Protein AF-A0A7X7P6W5-F1 (afdb_monomer)

Foldseek 3Di:
DDDCPDPLNVVLLVLCCQLDVQLSVLLVLDDDQLSLLVSLLVLLLLLLVLLLVDPPDQLVLSLVLLQLSLVQLPDLDGDVVSVVVSLVSDDPVLVVDPRSSSVSNNVVVSSSVSLNVHDSQSSVLSSVLSNQLSVLSSVVSVQQNVVVVVPAAEAADPVSLLSSLCSSFLSVLVSSLSSCDVVDPQQDPVLSVQLVVQSSLLRSLLVLLVLLQCQVVCVVVRYHYQHQVLLVVLPDNGRSCLLPPPDDLVSVLSSSQVSLVSSVVSLVSLLSSLLSPALVPLSSLLSSQLSSVQSLLQSLQCPSNSVVNVDPDGRHDDPVSSVVSSVVCSVCSSPSPVSVVVSVVSPD

Radius of gyration: 20.35 Å; Cα contacts (8 Å, |Δi|>4): 452; chains: 1; bounding box: 52×44×57 Å

Nearest PDB structures (foldseek):
  3wcb-assembly1_A  TM=8.787E-01  e=5.886E-13  Trypanosoma cruzi strain CL Brener
  3wcc-assembly1_C  TM=8.846E-01  e=1.629E-12  Trypanosoma cruzi strain CL Brener
  3vjb-assembly1_A  TM=7.912E-01  e=4.513E-13  Homo sapiens
  3vjb-assembly2_E  TM=7.793E-01  e=5.886E-13  Homo sapiens
  3lee-assembly4_D  TM=8.055E-01  e=2.427E-12  Homo sapiens

pLDDT: mean 95.0, std 4.63, range [66.12, 98.62]

Mean predicted aligned error: 3.62 Å

Secondary structure (DSSP, 8-state):
---TTSHHHHHHHHHHHHH-HHHHHHHHH--HHHHHHHHHHHHHHHHHHHHHH-TTS-HHHHHHHHHHHHHTTSSSS--HHHHHHHHHTS-HHHHH---HHHHHHHTHHHHHHHHTTS-HHHHHHHHHHHHHHHHHHHHHHHHHHHHHTTT-EEE--HHHHHHHHIIIIIHHHHHHHHHHHHH-TT--HHHHHHHTTTHHHHHHHHHHHHHHHHHHHHHHTTEEEEEHHHHHHTT-SSGGGGGSTTS-HHHHHHHHHHHHHHHHHHHHHHHHHHHHS-TT-HHHHHHHHHHHHHHHHHHHHHTTSHHHHH-SSPP---HHHHHHHHHHHHHHTT-HHHHHHHHHHH--

Structure (mmCIF, N/CA/C/O backbone):
data_AF-A0A7X7P6W5-F1
#
_entry.id   AF-A0A7X7P6W5-F1
#
loop_
_atom_site.group_PDB
_atom_site.id
_atom_site.type_symbol
_atom_site.label_atom_id
_atom_site.label_alt_id
_atom_site.label_comp_id
_atom_site.label_asym_id
_atom_site.label_entity_id
_atom_site.label_seq_id
_atom_site.pdbx_PDB_ins_code
_atom_site.Cartn_x
_atom_site.Cartn_y
_atom_site.Cartn_z
_atom_site.occupancy
_atom_site.B_iso_or_equiv
_atom_site.auth_seq_id
_atom_site.auth_comp_id
_atom_site.auth_asym_id
_atom_site.auth_atom_id
_atom_site.pdbx_PDB_model_num
ATOM 1 N N . MET A 1 1 ? -11.243 4.171 23.828 1.00 66.12 1 MET A N 1
ATOM 2 C CA . MET A 1 1 ? -11.725 4.676 22.521 1.00 66.12 1 MET A CA 1
ATOM 3 C C . MET A 1 1 ? -11.358 6.137 22.426 1.00 66.12 1 MET A C 1
ATOM 5 O O . MET A 1 1 ? -11.674 6.871 23.358 1.00 66.12 1 MET A O 1
ATOM 9 N N . ILE A 1 2 ? -10.739 6.542 21.318 1.00 76.50 2 ILE A N 1
ATOM 10 C CA . ILE A 1 2 ? -10.228 7.904 21.160 1.00 76.50 2 ILE A CA 1
ATOM 11 C C . ILE A 1 2 ? -11.362 8.924 21.131 1.00 76.50 2 ILE A C 1
ATOM 13 O O . ILE A 1 2 ? -12.378 8.710 20.451 1.00 76.50 2 ILE A O 1
ATOM 17 N N . LYS A 1 3 ? -11.193 10.041 21.847 1.00 76.75 3 LYS A N 1
ATOM 18 C CA . LYS A 1 3 ? -12.158 11.151 21.834 1.00 76.75 3 LYS A CA 1
ATOM 19 C C . LYS A 1 3 ? -12.183 11.794 20.444 1.00 76.75 3 LYS A C 1
ATOM 21 O O . LYS A 1 3 ? -11.245 12.469 20.047 1.00 76.75 3 LYS A O 1
ATOM 26 N N . LYS A 1 4 ? -13.299 11.646 19.719 1.00 74.81 4 LYS A N 1
ATOM 27 C CA . LYS A 1 4 ? -13.444 12.107 18.319 1.00 74.81 4 LYS A CA 1
ATOM 28 C C . LYS A 1 4 ? -13.224 13.610 18.088 1.00 74.81 4 LYS A C 1
ATOM 30 O O . LYS A 1 4 ? -12.990 13.993 16.949 1.00 74.81 4 LYS A O 1
ATOM 35 N N . ASN A 1 5 ? -13.327 14.426 19.136 1.00 78.75 5 ASN A N 1
ATOM 36 C CA . ASN A 1 5 ? -13.164 15.879 19.070 1.00 78.75 5 ASN A CA 1
ATOM 37 C C . ASN A 1 5 ? -11.829 16.352 19.671 1.00 78.75 5 ASN A C 1
ATOM 39 O O . ASN A 1 5 ? -11.665 17.552 19.876 1.00 78.75 5 ASN A O 1
ATOM 43 N N . SER A 1 6 ? -10.897 15.446 20.005 1.00 91.06 6 SER A N 1
ATOM 44 C CA . SER A 1 6 ? -9.569 15.882 20.440 1.00 91.06 6 SER A CA 1
ATOM 45 C C . SER A 1 6 ? -8.831 16.561 19.274 1.00 91.06 6 SER A C 1
ATOM 47 O O . SER A 1 6 ? -8.981 16.126 18.125 1.00 91.06 6 SER A O 1
ATOM 49 N N . PRO A 1 7 ? -8.035 17.615 19.539 1.00 93.50 7 PRO A N 1
ATOM 50 C CA . PRO A 1 7 ? -7.219 18.262 18.511 1.00 93.50 7 PRO A CA 1
ATOM 51 C C . PRO A 1 7 ? -6.344 17.266 17.738 1.00 93.50 7 PRO A C 1
ATOM 53 O O . PRO A 1 7 ? -6.288 17.322 16.511 1.00 93.50 7 PRO A O 1
ATOM 56 N N . ASP A 1 8 ? -5.759 16.295 18.440 1.00 95.00 8 ASP A N 1
ATOM 57 C CA . ASP A 1 8 ? -4.873 15.282 17.862 1.00 95.00 8 ASP A CA 1
ATOM 58 C C . ASP A 1 8 ? -5.614 14.344 16.902 1.00 95.00 8 ASP A C 1
ATOM 60 O O . ASP A 1 8 ? -5.138 14.060 15.801 1.00 95.00 8 ASP A O 1
ATOM 64 N N . PHE A 1 9 ? -6.828 13.903 17.254 1.00 94.88 9 PHE A N 1
ATOM 65 C CA . PHE A 1 9 ? -7.623 13.058 16.360 1.00 94.88 9 PHE A CA 1
ATOM 66 C C . PHE A 1 9 ? -8.131 13.837 15.139 1.00 94.88 9 PHE A C 1
ATOM 68 O O . PHE A 1 9 ? -8.193 13.296 14.031 1.00 94.88 9 PHE A O 1
ATOM 75 N N . CYS A 1 10 ? -8.454 15.123 15.310 1.00 95.06 10 CYS A N 1
ATOM 76 C CA . CYS A 1 10 ? -8.763 16.020 14.197 1.00 95.06 10 CYS A CA 1
ATOM 77 C C . CYS A 1 10 ? -7.560 16.181 13.257 1.00 95.06 10 CYS A C 1
ATOM 79 O O . CYS A 1 10 ? -7.734 16.088 12.040 1.00 95.06 10 CYS A O 1
ATOM 81 N N . PHE A 1 11 ? -6.348 16.346 13.800 1.00 96.81 11 PHE A N 1
ATOM 82 C CA . PHE A 1 11 ? -5.115 16.345 13.013 1.00 96.81 11 PHE A CA 1
ATOM 83 C C . PHE A 1 11 ? -4.968 15.039 12.224 1.00 96.81 11 PHE A C 1
ATOM 85 O O . PHE A 1 11 ? -4.858 15.096 11.002 1.00 96.81 11 PHE A O 1
ATOM 92 N N . ALA A 1 12 ? -5.073 13.878 12.882 1.00 96.94 12 ALA A N 1
ATOM 93 C CA . ALA A 1 12 ? -4.951 12.562 12.244 1.00 96.94 12 ALA A CA 1
ATOM 94 C C . ALA A 1 12 ? -5.937 12.370 11.072 1.00 96.94 12 ALA A C 1
ATOM 96 O O . ALA A 1 12 ? -5.573 11.879 10.003 1.00 96.94 12 ALA A O 1
ATOM 97 N N . LYS A 1 13 ? -7.191 12.810 11.227 1.00 95.50 13 LYS A N 1
ATOM 98 C CA . LYS A 1 13 ? -8.186 12.754 10.145 1.00 95.50 13 LYS A CA 1
ATOM 99 C C . LYS A 1 13 ? -7.872 13.701 8.988 1.00 95.50 13 LYS A C 1
ATOM 101 O O . LYS A 1 13 ? -8.070 13.334 7.831 1.00 95.50 13 LYS A O 1
ATOM 106 N N . ASN A 1 14 ? -7.427 14.916 9.292 1.00 96.06 14 ASN A N 1
ATOM 107 C CA . ASN A 1 14 ? -7.147 15.929 8.278 1.00 96.06 14 ASN A CA 1
ATOM 108 C C . ASN A 1 14 ? -5.874 15.606 7.495 1.00 96.06 14 ASN A C 1
ATOM 110 O O . ASN A 1 14 ? -5.850 15.787 6.279 1.00 96.06 14 ASN A O 1
ATOM 114 N N . ILE A 1 15 ? -4.833 15.113 8.170 1.00 97.44 15 ILE A N 1
ATOM 115 C CA . ILE A 1 15 ? -3.579 14.742 7.517 1.00 97.44 15 ILE A CA 1
ATOM 116 C C . ILE A 1 15 ? -3.772 13.517 6.620 1.00 97.44 15 ILE A C 1
ATOM 118 O O . ILE A 1 15 ? -3.266 13.525 5.504 1.00 97.44 15 ILE A O 1
ATOM 122 N N . LEU A 1 16 ? -4.610 12.541 7.012 1.00 97.56 16 LEU A N 1
ATOM 123 C CA . LEU A 1 16 ? -4.967 11.389 6.171 1.00 97.56 16 LEU A CA 1
ATOM 124 C C . LEU A 1 16 ? -5.472 11.813 4.777 1.00 97.56 16 LEU A C 1
ATOM 126 O O . LEU A 1 16 ? -5.066 11.240 3.768 1.00 97.56 16 LEU A O 1
ATOM 130 N N . LEU A 1 17 ? -6.344 12.826 4.706 1.00 95.88 17 LEU A N 1
ATOM 131 C CA . LEU A 1 17 ? -6.883 13.326 3.433 1.00 95.88 17 LEU A CA 1
ATOM 132 C C . LEU A 1 17 ? -5.804 13.942 2.530 1.00 95.88 17 LEU A C 1
ATOM 134 O O . LEU A 1 17 ? -5.960 13.936 1.307 1.00 95.88 17 LEU A O 1
ATOM 138 N N . GLN A 1 18 ? -4.736 14.473 3.128 1.00 96.00 18 GLN A N 1
ATOM 139 C CA . GLN A 1 18 ? -3.635 15.122 2.420 1.00 96.00 18 GLN A CA 1
ATOM 140 C C . GLN A 1 18 ? -2.602 14.103 1.935 1.00 96.00 18 GLN A C 1
ATOM 142 O O . GLN A 1 18 ? -2.208 14.162 0.774 1.00 96.00 18 GLN A O 1
ATOM 147 N N . VAL A 1 19 ? -2.230 13.136 2.780 1.00 95.12 19 VAL A N 1
ATOM 148 C CA . VAL A 1 19 ? -1.234 12.108 2.430 1.00 95.12 19 VAL A CA 1
ATOM 149 C C . VAL A 1 19 ? -1.815 10.987 1.566 1.00 95.12 19 VAL A C 1
ATOM 151 O O . VAL A 1 19 ? -1.069 10.265 0.916 1.00 95.12 19 VAL A O 1
ATOM 154 N N . SER A 1 20 ? -3.145 10.801 1.532 1.00 91.12 20 SER A N 1
ATOM 155 C CA . SER A 1 20 ? -3.752 9.764 0.689 1.00 91.12 20 SER A CA 1
ATOM 156 C C . SER A 1 20 ? -5.236 9.938 0.405 1.00 91.12 20 SER A C 1
ATOM 158 O O . SER A 1 20 ? -6.109 9.411 1.094 1.00 91.12 20 SER A O 1
ATOM 160 N N . ARG A 1 21 ? -5.548 10.616 -0.700 1.00 84.50 21 ARG A N 1
ATOM 161 C CA . ARG A 1 21 ? -6.937 10.899 -1.097 1.00 84.50 21 ARG A CA 1
ATOM 162 C C . ARG A 1 21 ? -7.784 9.639 -1.307 1.00 84.50 21 ARG A C 1
ATOM 164 O O . ARG A 1 21 ? -8.924 9.600 -0.857 1.00 84.50 21 ARG A O 1
ATOM 171 N N . THR A 1 22 ? -7.251 8.622 -1.988 1.00 84.19 22 THR A N 1
ATOM 172 C CA . THR A 1 22 ? -8.017 7.406 -2.316 1.00 84.19 22 THR A CA 1
ATOM 173 C C . THR A 1 22 ? -8.173 6.495 -1.101 1.00 84.19 22 THR A C 1
ATOM 175 O O . THR A 1 22 ? -9.295 6.103 -0.788 1.00 84.19 22 THR A O 1
ATOM 178 N N . PHE A 1 23 ? -7.093 6.203 -0.363 1.00 88.44 23 PHE A N 1
ATOM 179 C CA . PHE A 1 23 ? -7.210 5.372 0.841 1.00 88.44 23 PHE A CA 1
ATOM 180 C C . PHE A 1 23 ? -8.004 6.063 1.947 1.00 88.44 23 PHE A C 1
ATOM 182 O O . PHE A 1 23 ? -8.686 5.376 2.705 1.00 88.44 23 PHE A O 1
ATOM 189 N N . ALA A 1 24 ? -8.012 7.399 2.010 1.00 93.00 24 ALA A N 1
ATOM 190 C CA . ALA A 1 24 ? -8.861 8.113 2.954 1.00 93.00 24 ALA A CA 1
ATOM 191 C C . ALA A 1 24 ? -10.351 7.808 2.759 1.00 93.00 24 ALA A C 1
ATOM 193 O O . ALA A 1 24 ? -11.076 7.705 3.747 1.00 93.00 24 ALA A O 1
ATOM 194 N N . LEU A 1 25 ? -10.819 7.632 1.516 1.00 91.69 25 LEU A N 1
ATOM 195 C CA . LEU A 1 25 ? -12.200 7.213 1.254 1.00 91.69 25 LEU A CA 1
ATOM 196 C C . LEU A 1 25 ? -12.463 5.843 1.881 1.00 91.69 25 LEU A C 1
ATOM 198 O O . LEU A 1 25 ? -13.413 5.698 2.648 1.00 91.69 25 LEU A O 1
ATOM 202 N N . ASN A 1 26 ? -11.577 4.880 1.615 1.00 93.94 26 ASN A N 1
ATOM 203 C CA . ASN A 1 26 ? -11.682 3.514 2.123 1.00 93.94 26 ASN A CA 1
ATOM 204 C C . ASN A 1 26 ? -11.708 3.511 3.653 1.00 93.94 26 ASN A C 1
ATOM 206 O O . ASN A 1 26 ? -12.655 3.019 4.250 1.00 93.94 26 ASN A O 1
ATOM 210 N N . ILE A 1 27 ? -10.722 4.133 4.303 1.00 96.94 27 ILE A N 1
ATOM 211 C CA . ILE A 1 27 ? -10.609 4.155 5.766 1.00 96.94 27 ILE A CA 1
ATOM 212 C C . ILE A 1 27 ? -11.840 4.813 6.402 1.00 96.94 27 ILE A C 1
ATOM 214 O O . ILE A 1 27 ? -12.382 4.289 7.373 1.00 96.94 27 ILE A O 1
ATOM 218 N N . ASN A 1 28 ? -12.341 5.914 5.837 1.00 96.12 28 ASN A N 1
ATOM 219 C CA . ASN A 1 28 ? -13.477 6.646 6.404 1.00 96.12 28 ASN A CA 1
ATOM 220 C C . ASN A 1 28 ? -14.835 5.931 6.271 1.00 96.12 28 ASN A C 1
ATOM 222 O O . ASN A 1 28 ? -15.801 6.376 6.892 1.00 96.12 28 ASN A O 1
ATOM 226 N N . VAL A 1 29 ? -14.939 4.827 5.517 1.00 97.12 29 VAL A N 1
ATOM 227 C CA . VAL A 1 29 ? -16.162 4.002 5.513 1.00 97.12 29 VAL A CA 1
ATOM 228 C C . VAL A 1 29 ? -16.320 3.203 6.815 1.00 97.12 29 VAL A C 1
ATOM 230 O O . VAL A 1 29 ? -17.444 2.903 7.239 1.00 97.12 29 VAL A O 1
ATOM 233 N N . LEU A 1 30 ? -15.200 2.886 7.476 1.00 97.75 30 LEU A N 1
ATOM 234 C CA . LEU A 1 30 ? -15.156 2.175 8.752 1.00 97.75 30 LEU A CA 1
ATOM 235 C C . LEU A 1 30 ? -15.738 3.038 9.887 1.00 97.75 30 LEU A C 1
ATOM 237 O O . LEU A 1 30 ? -16.040 4.220 9.732 1.00 97.75 30 LEU A O 1
ATOM 241 N N . SER A 1 31 ? -15.952 2.448 11.062 1.00 95.19 31 SER A N 1
ATOM 242 C CA . SER A 1 31 ? -16.376 3.194 12.261 1.00 95.19 31 SER A CA 1
ATOM 243 C C . SER A 1 31 ? -15.795 2.632 13.540 1.00 95.19 31 SER A C 1
ATOM 245 O O . SER A 1 31 ? -15.322 1.502 13.577 1.00 95.19 31 SER A O 1
ATOM 247 N N . GLY A 1 32 ? -15.935 3.418 14.609 1.00 94.69 32 GLY A N 1
ATOM 248 C CA . GLY A 1 32 ? -15.647 2.973 15.963 1.00 94.69 32 GLY A CA 1
ATOM 249 C C . GLY A 1 32 ? -14.165 2.687 16.133 1.00 94.69 32 GLY A C 1
ATOM 250 O O . GLY A 1 32 ? -13.327 3.406 15.589 1.00 94.69 32 GLY A O 1
ATOM 251 N N . LEU A 1 33 ? -13.865 1.639 16.889 1.00 96.31 33 LEU A N 1
ATOM 252 C CA . LEU A 1 33 ? -12.498 1.235 17.172 1.00 96.31 33 LEU A CA 1
ATOM 253 C C . LEU A 1 33 ? -11.746 0.774 15.915 1.00 96.31 33 LEU A C 1
ATOM 255 O O . LEU A 1 33 ? -10.591 1.152 15.739 1.00 96.31 33 LEU A O 1
ATOM 259 N N . LEU A 1 34 ? -12.410 0.055 15.007 1.00 97.81 34 LEU A N 1
ATOM 260 C CA . LEU A 1 34 ? -11.777 -0.417 13.776 1.00 97.81 34 LEU A CA 1
ATOM 261 C C . LEU A 1 34 ? -11.305 0.746 12.893 1.00 97.81 34 LEU A C 1
ATOM 263 O O . LEU A 1 34 ? -10.190 0.727 12.381 1.00 97.81 34 LEU A O 1
ATOM 267 N N . HIS A 1 35 ? -12.117 1.804 12.767 1.00 97.62 35 HIS A N 1
ATOM 268 C CA . HIS A 1 35 ? -11.703 3.028 12.065 1.00 97.62 35 HIS A CA 1
ATOM 269 C C . HIS A 1 35 ? -10.474 3.667 12.707 1.00 97.62 35 HIS A C 1
ATOM 271 O O . HIS A 1 35 ? -9.545 4.025 11.995 1.00 97.62 35 HIS A O 1
ATOM 277 N N . GLN A 1 36 ? -10.464 3.786 14.036 1.00 97.19 36 GLN A N 1
ATOM 278 C CA . GLN A 1 36 ? -9.348 4.374 14.780 1.00 97.19 36 GLN A CA 1
ATOM 279 C C . GLN A 1 36 ? -8.061 3.561 14.597 1.00 97.19 36 GLN A C 1
ATOM 281 O O . GLN A 1 36 ? -7.019 4.131 14.286 1.00 97.19 36 GLN A O 1
ATOM 286 N N . SER A 1 37 ? -8.154 2.236 14.719 1.00 97.81 37 SER A N 1
ATOM 287 C CA . SER A 1 37 ? -7.032 1.310 14.552 1.00 97.81 37 SER A CA 1
ATOM 288 C C . SER A 1 37 ? -6.447 1.383 13.143 1.00 97.81 37 SER A C 1
ATOM 290 O O . SER A 1 37 ? -5.246 1.573 12.989 1.00 97.81 37 SER A O 1
ATOM 292 N N . VAL A 1 38 ? -7.293 1.297 12.109 1.00 98.31 38 VAL A N 1
ATOM 293 C CA . VAL A 1 38 ? -6.845 1.326 10.708 1.00 98.31 38 VAL A CA 1
ATOM 294 C C . VAL A 1 38 ? -6.325 2.710 10.307 1.00 98.31 38 VAL A C 1
ATOM 296 O O . VAL A 1 38 ? -5.333 2.791 9.590 1.00 98.31 38 VAL A O 1
ATOM 299 N N . LEU A 1 39 ? -6.943 3.797 10.787 1.00 98.00 39 LEU A N 1
ATOM 300 C CA . LEU A 1 39 ? -6.453 5.163 10.573 1.00 98.00 39 LEU A CA 1
ATOM 301 C C . LEU A 1 39 ? -5.038 5.334 11.130 1.00 98.00 39 LEU A C 1
ATOM 303 O O . LEU A 1 39 ? -4.156 5.783 10.406 1.00 98.00 39 LEU A O 1
ATOM 307 N N . LEU A 1 40 ? -4.822 4.988 12.402 1.00 97.75 40 LEU A N 1
ATOM 308 C CA . LEU A 1 40 ? -3.515 5.163 13.034 1.00 97.75 40 LEU A CA 1
ATOM 309 C C . LEU A 1 40 ? -2.472 4.231 12.423 1.00 97.75 40 LEU A C 1
ATOM 311 O O . LEU A 1 40 ? -1.380 4.692 12.109 1.00 97.75 40 LEU A O 1
ATOM 315 N N . ALA A 1 41 ? -2.828 2.967 12.170 1.00 98.00 41 ALA A N 1
ATOM 316 C CA . ALA A 1 41 ? -1.956 2.045 11.452 1.00 98.00 41 ALA A CA 1
ATOM 317 C C . ALA A 1 41 ? -1.522 2.641 10.108 1.00 98.00 41 ALA A C 1
ATOM 319 O O . ALA A 1 41 ? -0.331 2.739 9.850 1.00 98.00 41 ALA A O 1
ATOM 320 N N . TYR A 1 42 ? -2.462 3.135 9.297 1.00 98.31 42 TYR A N 1
ATOM 321 C CA . TYR A 1 42 ? -2.139 3.764 8.018 1.00 98.31 42 TYR A CA 1
ATOM 322 C C . TYR A 1 42 ? -1.156 4.933 8.163 1.00 98.31 42 TYR A C 1
ATOM 324 O O . TYR A 1 42 ? -0.213 5.032 7.386 1.00 98.31 42 TYR A O 1
ATOM 332 N N . LEU A 1 43 ? -1.360 5.818 9.145 1.00 98.50 43 LEU A N 1
ATOM 333 C CA . LEU A 1 43 ? -0.470 6.960 9.362 1.00 98.50 43 LEU A CA 1
ATOM 334 C C . LEU A 1 43 ? 0.943 6.521 9.768 1.00 98.50 43 LEU A C 1
ATOM 336 O O . LEU A 1 43 ? 1.904 7.086 9.261 1.00 98.50 43 LEU A O 1
ATOM 340 N N . PHE A 1 44 ? 1.085 5.504 10.622 1.00 98.31 44 PHE A N 1
ATOM 341 C CA . PHE A 1 44 ? 2.405 4.983 10.989 1.00 98.31 44 PHE A CA 1
ATOM 342 C C . PHE A 1 44 ? 3.115 4.301 9.819 1.00 98.31 44 PHE A C 1
ATOM 344 O O . PHE A 1 44 ? 4.301 4.540 9.614 1.00 98.31 44 PHE A O 1
ATOM 351 N N . LEU A 1 45 ? 2.396 3.509 9.020 1.00 98.12 45 LEU A N 1
ATOM 352 C CA . LEU A 1 45 ? 2.972 2.896 7.820 1.00 98.12 45 LEU A CA 1
ATOM 353 C C . LEU A 1 45 ? 3.348 3.972 6.784 1.00 98.12 45 LEU A C 1
ATOM 355 O O . LEU A 1 45 ? 4.412 3.896 6.190 1.00 98.12 45 LEU A O 1
ATOM 359 N N . ARG A 1 46 ? 2.557 5.047 6.652 1.00 98.06 46 ARG A N 1
ATOM 360 C CA . ARG A 1 46 ? 2.891 6.196 5.789 1.00 98.06 46 ARG A CA 1
ATOM 361 C C . ARG A 1 46 ? 4.142 6.949 6.254 1.00 98.06 46 ARG A C 1
ATOM 363 O O . ARG A 1 46 ? 4.865 7.472 5.412 1.00 98.06 46 ARG A O 1
ATOM 370 N N . ILE A 1 47 ? 4.404 7.022 7.561 1.00 98.38 47 ILE A N 1
ATOM 371 C CA . ILE A 1 47 ? 5.658 7.588 8.089 1.00 98.38 47 ILE A CA 1
ATOM 372 C C . ILE A 1 47 ? 6.849 6.724 7.657 1.00 98.38 47 ILE A C 1
ATOM 374 O O . ILE A 1 47 ? 7.849 7.272 7.201 1.00 98.38 47 ILE A O 1
ATOM 378 N N . ALA A 1 48 ? 6.730 5.395 7.752 1.00 98.06 48 ALA A N 1
ATOM 379 C CA . ALA A 1 48 ? 7.763 4.476 7.273 1.00 98.06 48 ALA A CA 1
ATOM 380 C C . ALA A 1 48 ? 7.992 4.608 5.754 1.00 98.06 48 ALA A C 1
ATOM 382 O O . ALA A 1 48 ? 9.136 4.807 5.353 1.00 98.06 48 ALA A O 1
ATOM 383 N N . ASP A 1 49 ? 6.921 4.618 4.945 1.00 96.62 49 ASP A N 1
ATOM 384 C CA . ASP A 1 49 ? 6.987 4.870 3.492 1.00 96.62 49 ASP A CA 1
ATOM 385 C C . ASP A 1 49 ? 7.730 6.183 3.195 1.00 96.62 49 ASP A C 1
ATOM 387 O O . ASP A 1 49 ? 8.628 6.217 2.370 1.00 96.62 49 ASP A O 1
ATOM 391 N N . THR A 1 50 ? 7.411 7.270 3.912 1.00 97.25 50 THR A N 1
ATOM 392 C CA . THR A 1 50 ? 8.040 8.589 3.686 1.00 97.25 50 THR A CA 1
ATOM 393 C C . THR A 1 50 ? 9.559 8.541 3.870 1.00 97.25 50 THR A C 1
ATOM 395 O O . THR A 1 50 ? 10.285 9.219 3.154 1.00 97.25 50 THR A O 1
ATOM 398 N N . ILE A 1 51 ? 10.048 7.749 4.828 1.00 97.44 51 ILE A N 1
ATOM 399 C CA . ILE A 1 51 ? 11.488 7.568 5.060 1.00 97.44 51 ILE A CA 1
ATOM 400 C C . ILE A 1 51 ? 12.112 6.714 3.950 1.00 97.44 51 ILE A C 1
ATOM 402 O O . ILE A 1 51 ? 13.223 7.000 3.508 1.00 97.44 51 ILE A O 1
ATOM 406 N N . GLU A 1 52 ? 11.434 5.648 3.524 1.00 94.94 52 GLU A N 1
ATOM 407 C CA . GLU A 1 52 ? 11.952 4.729 2.507 1.00 94.94 52 GLU A CA 1
ATOM 408 C C . GLU A 1 52 ? 11.980 5.357 1.105 1.00 94.94 52 GLU A C 1
ATOM 410 O O . GLU A 1 52 ? 12.980 5.211 0.394 1.00 94.94 52 GLU A O 1
ATOM 415 N N . ASP A 1 53 ? 10.952 6.129 0.754 1.00 92.00 53 ASP A N 1
ATOM 416 C CA . ASP A 1 53 ? 10.778 6.749 -0.562 1.00 92.00 53 ASP A CA 1
ATOM 417 C C . ASP A 1 53 ? 11.596 8.037 -0.765 1.00 92.00 53 ASP A C 1
ATOM 419 O O . ASP A 1 53 ? 11.769 8.462 -1.911 1.00 92.00 53 ASP A O 1
ATOM 423 N N . ASP A 1 54 ? 12.114 8.667 0.299 1.00 92.50 54 ASP A N 1
ATOM 424 C CA . ASP A 1 54 ? 12.849 9.935 0.180 1.00 92.50 54 ASP A CA 1
ATOM 425 C C . ASP A 1 54 ? 14.117 9.749 -0.689 1.00 92.50 54 ASP A C 1
ATOM 427 O O . ASP A 1 54 ? 14.974 8.918 -0.365 1.00 92.50 54 ASP A O 1
ATOM 431 N N . PRO A 1 55 ? 14.254 10.467 -1.819 1.00 88.19 55 PRO A N 1
ATOM 432 C CA . PRO A 1 55 ? 15.372 10.286 -2.743 1.00 88.19 55 PRO A CA 1
ATOM 433 C C . PRO A 1 55 ? 16.682 10.919 -2.255 1.00 88.19 55 PRO A C 1
ATOM 435 O O . PRO A 1 55 ? 17.742 10.561 -2.767 1.00 88.19 55 PRO A O 1
ATOM 438 N N . ASP A 1 56 ? 16.618 11.838 -1.291 1.00 90.50 56 ASP A N 1
ATOM 439 C CA . ASP A 1 56 ? 17.757 12.598 -0.778 1.00 90.50 56 ASP A CA 1
ATOM 440 C C . ASP A 1 56 ? 18.424 11.904 0.425 1.00 90.50 56 ASP A C 1
ATOM 442 O O . ASP A 1 56 ? 19.537 12.268 0.809 1.00 90.50 56 ASP A O 1
ATOM 446 N N . LEU A 1 57 ? 17.774 10.895 1.017 1.00 93.19 57 LEU A N 1
ATOM 447 C CA . LEU A 1 57 ? 18.339 10.070 2.088 1.00 93.19 57 LEU A CA 1
ATOM 448 C C . LEU A 1 57 ? 19.212 8.930 1.544 1.00 93.19 57 LEU A C 1
ATOM 450 O O . LEU A 1 57 ? 18.757 8.106 0.745 1.00 93.19 57 LEU A O 1
ATOM 454 N N . ALA A 1 58 ? 20.434 8.792 2.067 1.00 93.81 58 ALA A N 1
ATOM 455 C CA . ALA A 1 58 ? 21.259 7.614 1.799 1.00 93.81 58 ALA A CA 1
ATOM 456 C C . ALA A 1 58 ? 20.644 6.361 2.449 1.00 93.81 58 ALA A C 1
ATOM 458 O O . ALA A 1 58 ? 20.007 6.438 3.504 1.00 93.81 58 ALA A O 1
ATOM 459 N N . ALA A 1 59 ? 20.868 5.167 1.896 1.00 94.06 59 ALA A N 1
ATOM 460 C CA . ALA A 1 59 ? 20.226 3.958 2.421 1.00 94.06 59 ALA A CA 1
ATOM 461 C C . ALA A 1 59 ? 20.651 3.624 3.856 1.00 94.06 59 ALA A C 1
ATOM 463 O O . ALA A 1 59 ? 19.845 3.111 4.632 1.00 94.06 59 ALA A O 1
ATOM 464 N N . THR A 1 60 ? 21.881 3.963 4.249 1.00 94.69 60 THR A N 1
ATOM 465 C CA . THR A 1 60 ? 22.321 3.817 5.649 1.00 94.69 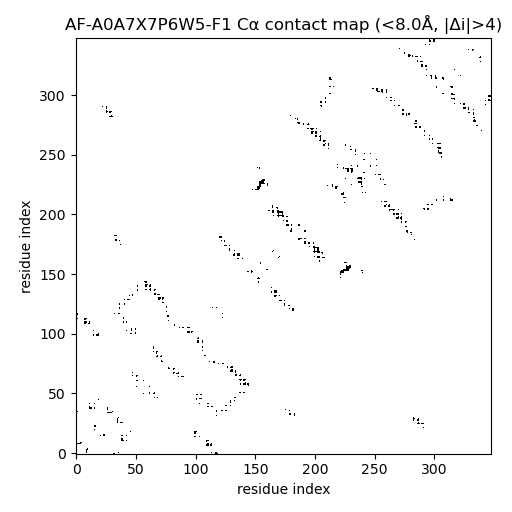60 THR A CA 1
ATOM 466 C C . THR A 1 60 ? 21.592 4.767 6.606 1.00 94.69 60 THR A C 1
ATOM 468 O O . THR A 1 60 ? 21.408 4.439 7.779 1.00 94.69 60 THR A O 1
ATOM 471 N N . GLU A 1 61 ? 21.142 5.930 6.131 1.00 95.88 61 GLU A N 1
ATOM 472 C CA . GLU A 1 61 ? 20.318 6.865 6.903 1.00 95.88 61 GLU A CA 1
ATOM 473 C C . GLU A 1 61 ? 18.873 6.376 6.977 1.00 95.88 61 GLU A C 1
ATOM 475 O O . GLU A 1 61 ? 18.312 6.330 8.074 1.00 95.88 61 GLU A O 1
ATOM 480 N N . LYS A 1 62 ? 18.312 5.902 5.852 1.00 97.19 62 LYS A N 1
ATOM 481 C CA . LYS A 1 62 ? 16.997 5.240 5.806 1.00 97.19 62 LYS A CA 1
ATOM 482 C C . LYS A 1 62 ? 16.933 4.070 6.780 1.00 97.19 62 LYS A C 1
ATOM 484 O O . LYS A 1 62 ? 16.023 3.997 7.600 1.00 97.19 62 LYS A O 1
ATOM 489 N N . GLU A 1 63 ? 17.932 3.187 6.752 1.00 97.06 63 GLU A N 1
ATOM 490 C CA . GLU A 1 63 ? 18.031 2.052 7.671 1.00 97.06 63 GLU A CA 1
ATOM 491 C C . GLU A 1 63 ? 18.007 2.515 9.135 1.00 97.06 63 GLU A C 1
ATOM 493 O O . GLU A 1 63 ? 17.253 1.968 9.943 1.00 97.06 63 GLU A O 1
ATOM 498 N N . LYS A 1 64 ? 18.820 3.518 9.492 1.00 96.88 64 LYS A N 1
ATOM 499 C CA . LYS A 1 64 ? 18.861 4.056 10.859 1.00 96.88 64 LYS A CA 1
ATOM 500 C C . LYS A 1 64 ? 17.507 4.632 11.265 1.00 96.88 64 LYS A C 1
ATOM 502 O O . LYS A 1 64 ? 16.999 4.269 12.323 1.00 96.88 64 LYS A O 1
ATOM 507 N N . LEU A 1 65 ? 16.916 5.493 10.439 1.00 98.12 65 LEU A N 1
ATOM 508 C CA . LEU A 1 65 ? 15.629 6.134 10.714 1.00 98.12 65 LEU A CA 1
ATOM 509 C C . LEU A 1 65 ? 14.500 5.113 10.874 1.00 98.12 65 LEU A C 1
ATOM 511 O O . LEU A 1 65 ? 13.762 5.182 11.856 1.00 98.12 65 LEU A O 1
ATOM 515 N N . LEU A 1 66 ? 14.411 4.123 9.982 1.00 98.12 66 LEU A N 1
ATOM 516 C CA . LEU A 1 66 ? 13.421 3.045 10.065 1.00 98.12 66 LEU A CA 1
ATOM 517 C C . LEU A 1 66 ? 13.600 2.200 11.333 1.00 98.12 66 LEU A C 1
ATOM 519 O O . LEU A 1 66 ? 12.613 1.864 11.988 1.00 98.12 66 LEU A O 1
ATOM 523 N N . LYS A 1 67 ? 14.846 1.896 11.727 1.00 97.25 67 LYS A N 1
ATOM 524 C CA . LYS A 1 67 ? 15.140 1.192 12.988 1.00 97.25 67 LYS A CA 1
ATOM 525 C C . LYS A 1 67 ? 14.712 2.008 14.208 1.00 97.25 67 LYS A C 1
ATOM 527 O O . LYS A 1 67 ? 14.047 1.468 15.090 1.00 97.25 67 LYS A O 1
ATOM 532 N N . TYR A 1 68 ? 15.044 3.299 14.261 1.00 96.88 68 TYR A N 1
ATOM 533 C CA . TYR A 1 68 ? 14.632 4.162 15.373 1.00 96.88 68 TYR A CA 1
ATOM 534 C C . TYR A 1 68 ? 13.116 4.338 15.431 1.00 96.88 68 TYR A C 1
ATOM 536 O O . TYR A 1 68 ? 12.547 4.235 16.517 1.00 96.88 68 TYR A O 1
ATOM 544 N N . PHE A 1 69 ? 12.455 4.516 14.287 1.00 98.06 69 PHE A N 1
ATOM 545 C CA . PHE A 1 69 ? 11.000 4.586 14.219 1.00 98.06 69 PHE A CA 1
ATOM 546 C C . PHE A 1 69 ? 10.348 3.291 14.719 1.00 98.06 69 PHE A C 1
ATOM 548 O O . PHE A 1 69 ? 9.481 3.337 15.589 1.00 98.06 69 PHE A O 1
ATOM 555 N N . ALA A 1 70 ? 10.815 2.125 14.257 1.00 97.31 70 ALA A N 1
ATOM 556 C CA . ALA A 1 70 ? 10.335 0.826 14.733 1.00 97.31 70 ALA A CA 1
ATOM 557 C C . ALA A 1 70 ? 10.540 0.648 16.246 1.00 97.31 70 ALA A C 1
ATOM 559 O O . ALA A 1 70 ? 9.662 0.112 16.926 1.00 97.31 70 ALA A O 1
ATOM 560 N N . SER A 1 71 ? 11.656 1.154 16.787 1.00 96.31 71 SER A N 1
ATOM 561 C CA . SER A 1 71 ? 11.958 1.063 18.218 1.00 96.31 71 SER A CA 1
ATOM 562 C C . SER A 1 71 ? 10.902 1.746 19.095 1.00 96.31 71 SER A C 1
ATOM 564 O O . SER A 1 71 ? 10.649 1.282 20.203 1.00 96.31 71 SER A O 1
ATOM 566 N N . ILE A 1 72 ? 10.211 2.787 18.612 1.00 96.56 72 ILE A N 1
ATOM 567 C CA . ILE A 1 72 ? 9.120 3.453 19.353 1.00 96.56 72 ILE A CA 1
ATOM 568 C C . ILE A 1 72 ? 8.031 2.447 19.751 1.00 96.56 72 ILE A C 1
ATOM 570 O O . ILE A 1 72 ? 7.397 2.589 20.797 1.00 96.56 72 ILE A O 1
ATOM 574 N N . PHE A 1 73 ? 7.849 1.409 18.936 1.00 95.56 73 PHE A N 1
ATOM 575 C CA . PHE A 1 73 ? 6.800 0.422 19.100 1.00 95.56 73 PHE A CA 1
ATOM 576 C C . PHE A 1 73 ? 7.277 -0.875 19.742 1.00 95.56 73 PHE A C 1
ATOM 578 O O . PHE A 1 73 ? 6.443 -1.733 19.937 1.00 95.56 73 PHE A O 1
ATOM 585 N N . GLU A 1 74 ? 8.547 -1.098 20.085 1.00 91.25 74 GLU A N 1
ATOM 586 C CA . GLU A 1 74 ? 8.985 -2.407 20.622 1.00 91.25 74 GLU A CA 1
ATOM 587 C C . GLU A 1 74 ? 8.380 -2.747 21.992 1.00 91.25 74 GLU A C 1
ATOM 589 O O . GLU A 1 74 ? 8.226 -3.921 22.337 1.00 91.25 74 GLU A O 1
ATOM 594 N N . THR A 1 75 ? 8.008 -1.733 22.769 1.00 85.38 75 THR A N 1
ATOM 595 C CA . THR A 1 75 ? 7.391 -1.886 24.087 1.00 85.38 75 THR A CA 1
ATOM 596 C C . THR A 1 75 ? 5.893 -1.570 24.036 1.00 85.38 75 THR A C 1
ATOM 598 O O . THR A 1 75 ? 5.461 -0.766 23.212 1.00 85.38 75 THR A O 1
ATOM 601 N N . PRO A 1 76 ? 5.062 -2.179 24.911 1.00 74.56 76 PRO A N 1
ATOM 602 C CA . PRO A 1 76 ? 3.630 -1.872 24.961 1.00 74.56 76 PRO A CA 1
ATOM 603 C C . PRO A 1 76 ? 3.347 -0.387 25.205 1.00 74.56 76 PRO A C 1
ATOM 605 O O . PRO A 1 76 ? 2.460 0.187 24.572 1.00 74.56 76 PRO A O 1
ATOM 608 N N . GLU A 1 77 ? 4.119 0.218 26.106 1.00 84.31 77 GLU A N 1
ATOM 609 C CA . GLU A 1 77 ? 4.082 1.645 26.404 1.00 84.31 77 GLU A CA 1
ATOM 610 C C . GLU A 1 77 ? 5.183 2.371 25.639 1.00 84.31 77 GLU A C 1
ATOM 612 O O . GLU A 1 77 ? 6.297 1.861 25.500 1.00 84.31 77 GLU A O 1
ATOM 617 N N . VAL A 1 78 ? 4.854 3.558 25.139 1.00 88.94 78 VAL A N 1
ATOM 618 C CA . VAL A 1 78 ? 5.775 4.387 24.363 1.00 88.94 78 VAL A CA 1
ATOM 619 C C . VAL A 1 78 ? 6.728 5.093 25.316 1.00 88.94 78 VAL A C 1
ATOM 621 O O . VAL A 1 78 ? 6.287 5.810 26.212 1.00 88.94 78 VAL A O 1
ATOM 624 N N . ASP A 1 79 ? 8.029 4.936 25.087 1.00 92.38 79 ASP A N 1
ATOM 625 C CA . ASP A 1 79 ? 9.058 5.747 25.737 1.00 92.38 79 ASP A CA 1
ATOM 626 C C . ASP A 1 79 ? 9.210 7.084 24.985 1.00 92.38 79 ASP A C 1
ATOM 628 O O . ASP A 1 79 ? 9.658 7.074 23.830 1.00 92.38 79 ASP A O 1
ATOM 632 N N . PRO A 1 80 ? 8.883 8.240 25.603 1.00 93.06 80 PRO A N 1
ATOM 633 C CA . PRO A 1 80 ? 9.035 9.549 24.969 1.00 93.06 80 PRO A CA 1
ATOM 634 C C . PRO A 1 80 ? 10.451 9.806 24.446 1.00 93.06 80 PRO A C 1
ATOM 636 O O . PRO A 1 80 ? 10.609 10.422 23.396 1.00 93.06 80 PRO A O 1
ATOM 639 N N . LYS A 1 81 ? 11.484 9.250 25.097 1.00 94.69 81 LYS A N 1
ATOM 640 C CA . LYS A 1 81 ? 12.876 9.417 24.659 1.00 94.69 81 LYS A CA 1
ATOM 641 C C . LYS A 1 81 ? 13.136 8.800 23.287 1.00 94.69 81 LYS A C 1
ATOM 643 O O . LYS A 1 81 ? 13.949 9.326 22.534 1.00 94.69 81 LYS A O 1
ATOM 648 N N . ARG A 1 82 ? 12.456 7.697 22.943 1.00 95.38 82 ARG A N 1
ATOM 649 C CA . ARG A 1 82 ? 12.569 7.071 21.613 1.00 95.38 82 ARG A CA 1
ATOM 650 C C . ARG A 1 82 ? 11.939 7.952 20.536 1.00 95.38 82 ARG A C 1
ATOM 652 O O . ARG A 1 82 ? 12.476 8.037 19.436 1.00 95.38 82 ARG A O 1
ATOM 659 N N . VAL A 1 83 ? 10.839 8.631 20.869 1.00 95.94 83 VAL A N 1
ATOM 660 C CA . VAL A 1 83 ? 10.177 9.593 19.975 1.00 95.94 83 VAL A CA 1
ATOM 661 C C . VAL A 1 83 ? 11.071 10.812 19.749 1.00 95.94 83 VAL A C 1
ATOM 663 O O . VAL A 1 83 ? 11.309 11.175 18.600 1.00 95.94 83 VAL A O 1
ATOM 666 N N . ASP A 1 84 ? 11.616 11.398 20.818 1.00 96.06 84 ASP A N 1
ATOM 667 C CA . ASP A 1 84 ? 12.520 12.553 20.729 1.00 96.06 84 ASP A CA 1
ATOM 668 C C . ASP A 1 84 ? 13.785 12.218 19.929 1.00 96.06 84 ASP A C 1
ATOM 670 O O . ASP A 1 84 ? 14.197 12.986 19.058 1.00 96.06 84 ASP A O 1
ATOM 674 N N . LEU A 1 85 ? 14.368 11.037 20.167 1.00 95.88 85 LEU A N 1
ATOM 675 C CA . LEU A 1 85 ? 15.527 10.561 19.419 1.00 95.88 85 LEU A CA 1
ATOM 676 C C . LEU A 1 85 ? 15.207 10.399 17.929 1.00 95.88 85 LEU A C 1
ATOM 678 O O . LEU A 1 85 ? 15.946 10.919 17.097 1.00 95.88 85 LEU A O 1
ATOM 682 N N . PHE A 1 86 ? 14.096 9.740 17.584 1.00 97.19 86 PHE A N 1
ATOM 683 C CA . PHE A 1 86 ? 13.650 9.619 16.194 1.00 97.19 86 PHE A CA 1
ATOM 684 C C . PHE A 1 86 ? 13.492 10.988 15.517 1.00 97.19 86 PHE A C 1
ATOM 686 O O . PHE A 1 86 ? 14.025 11.192 14.430 1.00 97.19 86 PHE A O 1
ATOM 693 N N . LEU A 1 87 ? 12.831 11.946 16.174 1.00 97.00 87 LEU A N 1
ATOM 694 C CA . LEU A 1 87 ? 12.640 13.292 15.630 1.00 97.00 87 LEU A CA 1
ATOM 695 C C . LEU A 1 87 ? 13.956 14.046 15.433 1.00 97.00 87 LEU A C 1
ATOM 697 O O . LEU A 1 87 ? 14.102 14.751 14.439 1.00 97.00 87 LEU A O 1
ATOM 701 N N . SER A 1 88 ? 14.910 13.894 16.355 1.00 96.00 88 SER A N 1
ATOM 702 C CA . SER A 1 88 ? 16.218 14.558 16.264 1.00 96.00 88 SER A CA 1
ATOM 703 C C . SER A 1 88 ? 17.056 14.096 15.066 1.00 96.00 88 SER A C 1
ATOM 705 O O . SER A 1 88 ? 17.943 14.822 14.626 1.00 96.00 88 SER A O 1
ATOM 707 N N . MET A 1 89 ? 16.756 12.909 14.531 1.00 95.31 89 MET A N 1
ATOM 708 C CA . MET A 1 89 ? 17.417 12.325 13.364 1.00 95.31 89 MET A CA 1
ATOM 709 C C . MET A 1 89 ? 16.743 12.701 12.039 1.00 95.31 89 MET A C 1
ATOM 711 O O . MET A 1 89 ? 17.301 12.411 10.981 1.00 95.31 89 MET A O 1
ATOM 715 N N . LEU A 1 90 ? 15.544 13.297 12.068 1.00 96.56 90 LEU A N 1
ATOM 716 C CA . LEU A 1 90 ? 14.841 13.672 10.844 1.00 96.56 90 LEU A CA 1
ATOM 717 C C . LEU A 1 90 ? 15.581 14.800 10.110 1.00 96.56 90 LEU A C 1
ATOM 719 O O . LEU A 1 90 ? 16.113 15.707 10.759 1.00 96.56 90 LEU A O 1
ATOM 723 N N . PRO A 1 91 ? 15.563 14.811 8.766 1.00 95.25 91 PRO A N 1
ATOM 724 C CA . PRO A 1 91 ? 16.188 15.882 8.004 1.00 95.25 91 PRO A CA 1
ATOM 725 C C . PRO A 1 91 ? 15.585 17.249 8.345 1.00 95.25 91 PRO A C 1
ATOM 727 O O . PRO A 1 91 ? 14.370 17.448 8.293 1.00 95.25 91 PRO A O 1
ATOM 730 N N . SER A 1 92 ? 16.432 18.227 8.669 1.00 92.69 92 SER A N 1
ATOM 731 C CA . SER A 1 92 ? 15.979 19.564 9.090 1.00 92.69 92 SER A CA 1
ATOM 732 C C . SER A 1 92 ? 15.112 20.269 8.034 1.00 92.69 92 SER A C 1
ATOM 734 O O . SER A 1 92 ? 14.187 21.008 8.383 1.00 92.69 92 SER A O 1
ATOM 736 N N . GLN A 1 93 ? 15.343 19.983 6.747 1.00 93.38 93 GLN A N 1
ATOM 737 C CA . GLN A 1 93 ? 14.563 20.515 5.631 1.00 93.38 93 GLN A CA 1
ATOM 738 C C . GLN A 1 93 ? 13.097 20.053 5.636 1.00 93.38 93 GLN A C 1
ATOM 740 O O . GLN A 1 93 ? 12.231 20.771 5.134 1.00 93.38 93 GLN A O 1
ATOM 745 N N . TRP A 1 94 ? 12.779 18.903 6.243 1.00 95.25 94 TRP A N 1
ATOM 746 C CA . TRP A 1 94 ? 11.404 18.401 6.326 1.00 95.25 94 TRP A CA 1
ATOM 747 C C . TRP A 1 94 ? 10.507 19.308 7.175 1.00 95.25 94 TRP A C 1
ATOM 749 O O . TRP A 1 94 ? 9.335 19.485 6.849 1.00 95.25 94 TRP A O 1
ATOM 759 N N . ILE A 1 95 ? 11.059 19.964 8.203 1.00 90.31 95 ILE A N 1
ATOM 760 C CA . ILE A 1 95 ? 10.316 20.868 9.100 1.00 90.31 95 ILE A CA 1
ATOM 761 C C . ILE A 1 95 ? 9.713 22.053 8.330 1.00 90.31 95 ILE A C 1
ATOM 763 O O . ILE A 1 95 ? 8.632 22.536 8.669 1.00 90.31 95 ILE A O 1
ATOM 767 N N . GLN A 1 96 ? 10.413 22.526 7.299 1.00 89.81 96 GLN A N 1
ATOM 768 C CA . GLN A 1 96 ? 9.998 23.663 6.471 1.00 89.81 96 GLN A CA 1
ATOM 769 C C . GLN A 1 96 ? 9.311 23.225 5.170 1.00 89.81 96 GLN A C 1
ATOM 771 O O . GLN A 1 96 ? 8.853 24.069 4.394 1.00 89.81 96 GLN A O 1
ATOM 776 N N . SER A 1 97 ? 9.236 21.917 4.916 1.00 93.75 97 SER A N 1
ATOM 777 C CA . SER A 1 97 ? 8.636 21.381 3.705 1.00 93.75 97 SER A CA 1
ATOM 778 C C . SER A 1 97 ? 7.125 21.610 3.682 1.00 93.75 97 SER A C 1
ATOM 780 O O . SER A 1 97 ? 6.436 21.544 4.699 1.00 93.75 97 SER A O 1
ATOM 782 N N . LYS A 1 98 ? 6.593 21.856 2.482 1.00 94.56 98 LYS A N 1
ATOM 783 C CA . LYS A 1 98 ? 5.144 21.917 2.237 1.00 94.56 98 LYS A CA 1
ATOM 784 C C . LYS A 1 98 ? 4.538 20.540 1.961 1.00 94.56 98 LYS A C 1
ATOM 786 O O . LYS A 1 98 ? 3.326 20.460 1.771 1.00 94.56 98 LYS A O 1
ATOM 791 N N . ASP A 1 99 ? 5.355 19.488 1.905 1.00 95.69 99 ASP A N 1
ATOM 792 C CA . ASP A 1 99 ? 4.878 18.126 1.692 1.00 95.69 99 ASP A CA 1
ATOM 793 C C . ASP A 1 99 ? 4.106 17.629 2.933 1.00 95.69 99 ASP A C 1
ATOM 795 O O . ASP A 1 99 ? 4.668 17.581 4.035 1.00 95.69 99 ASP A O 1
ATOM 799 N N . PRO A 1 100 ? 2.825 17.240 2.793 1.00 97.00 100 PRO A N 1
ATOM 800 C CA . PRO A 1 100 ? 2.055 16.665 3.889 1.00 97.00 100 PRO A CA 1
ATOM 801 C C . PRO A 1 100 ? 2.675 15.401 4.502 1.00 97.00 100 PRO A C 1
ATOM 803 O O . PRO A 1 100 ? 2.430 15.129 5.677 1.00 97.00 100 PRO A O 1
ATOM 806 N N . ASN A 1 101 ? 3.460 14.632 3.743 1.00 97.44 101 ASN A N 1
ATOM 807 C CA . ASN A 1 101 ? 4.154 13.444 4.240 1.00 97.44 101 ASN A CA 1
ATOM 808 C C . ASN A 1 101 ? 5.260 13.832 5.230 1.00 97.44 101 ASN A C 1
ATOM 810 O O . ASN A 1 101 ? 5.294 13.313 6.345 1.00 97.44 101 ASN A O 1
ATOM 814 N N . HIS A 1 102 ? 6.079 14.833 4.896 1.00 97.56 102 HIS A N 1
ATOM 815 C CA . HIS A 1 102 ? 7.064 15.392 5.828 1.00 97.56 102 HIS A CA 1
ATOM 816 C C . HIS A 1 102 ? 6.390 15.981 7.071 1.00 97.56 102 HIS A C 1
ATOM 818 O O . HIS A 1 102 ? 6.824 15.719 8.192 1.00 97.56 102 HIS A O 1
ATOM 824 N N . LEU A 1 103 ? 5.275 16.706 6.899 1.00 97.50 103 LEU A N 1
ATOM 825 C CA . LEU A 1 103 ? 4.498 17.226 8.026 1.00 97.50 103 LEU A CA 1
ATOM 826 C C . LEU A 1 103 ? 4.004 16.101 8.945 1.00 97.50 103 LEU A C 1
ATOM 828 O O . LEU A 1 103 ? 4.105 16.234 10.165 1.00 97.50 103 LEU A O 1
ATOM 832 N N . LEU A 1 104 ? 3.467 15.011 8.388 1.00 98.06 104 LEU A N 1
ATOM 833 C CA . LEU A 1 104 ? 3.033 13.848 9.161 1.00 98.06 104 LEU A CA 1
ATOM 834 C C . LEU A 1 104 ? 4.198 13.267 9.972 1.00 98.06 104 LEU A C 1
ATOM 836 O O . LEU A 1 104 ? 4.052 13.073 11.179 1.00 98.06 104 LEU A O 1
ATOM 840 N N . THR A 1 105 ? 5.355 13.060 9.340 1.00 98.12 105 THR A N 1
ATOM 841 C CA . THR A 1 105 ? 6.533 12.487 9.999 1.00 98.12 105 THR A CA 1
ATOM 842 C C . THR A 1 105 ? 7.084 13.400 11.094 1.00 98.12 105 THR A C 1
ATOM 844 O O . THR A 1 105 ? 7.294 12.951 12.223 1.00 98.12 105 THR A O 1
ATOM 847 N N . CYS A 1 106 ? 7.202 14.706 10.846 1.00 97.25 106 CYS A N 1
ATOM 848 C CA . CYS A 1 106 ? 7.596 15.679 11.872 1.00 97.25 106 CYS A CA 1
ATOM 849 C C . CYS A 1 106 ? 6.561 15.808 13.008 1.00 97.25 106 CYS A C 1
ATOM 851 O O . CYS A 1 106 ? 6.900 16.218 14.117 1.00 97.25 106 CYS A O 1
ATOM 853 N N . ARG A 1 107 ? 5.291 15.456 12.762 1.00 96.69 107 ARG A N 1
ATOM 854 C CA . ARG A 1 107 ? 4.204 15.455 13.758 1.00 96.69 107 ARG A CA 1
ATOM 855 C C . ARG A 1 107 ? 3.915 14.069 14.338 1.00 96.69 107 ARG A C 1
ATOM 857 O O . ARG A 1 107 ? 2.859 13.878 14.941 1.00 96.69 107 ARG A O 1
ATOM 864 N N . THR A 1 108 ? 4.873 13.144 14.260 1.00 96.75 108 THR A N 1
ATOM 865 C CA . THR A 1 108 ? 4.802 11.821 14.907 1.00 96.75 108 THR A CA 1
ATOM 866 C C . THR A 1 108 ? 4.310 11.868 16.366 1.00 96.75 108 THR A C 1
ATOM 868 O O . THR A 1 108 ? 3.432 11.065 16.687 1.00 96.75 108 THR A O 1
ATOM 871 N N . PRO A 1 109 ? 4.733 12.815 17.241 1.00 95.81 109 PRO A N 1
ATOM 872 C CA . PRO A 1 109 ? 4.231 12.889 18.619 1.00 95.81 109 PRO A CA 1
ATOM 873 C C . PRO A 1 109 ? 2.710 13.005 18.738 1.00 95.81 109 PRO A C 1
ATOM 875 O O . PRO A 1 109 ? 2.130 12.445 19.662 1.00 95.81 109 PRO A O 1
ATOM 878 N N . VAL A 1 110 ? 2.050 13.687 17.795 1.00 94.81 110 VAL A N 1
ATOM 879 C CA . VAL A 1 110 ? 0.588 13.864 17.800 1.00 94.81 110 VAL A CA 1
ATOM 880 C C . VAL A 1 110 ? -0.108 12.522 17.572 1.00 94.81 110 VAL A C 1
ATOM 882 O O . VAL A 1 110 ? -1.041 12.160 18.283 1.00 94.81 110 VAL A O 1
ATOM 885 N N . VAL A 1 111 ? 0.366 11.749 16.593 1.00 94.81 111 VAL A N 1
ATOM 886 C CA . VAL A 1 111 ? -0.218 10.443 16.248 1.00 94.81 111 VAL A CA 1
ATOM 887 C C . VAL A 1 111 ? 0.142 9.388 17.302 1.00 94.81 111 VAL A C 1
ATOM 889 O O . VAL A 1 111 ? -0.683 8.541 17.639 1.00 94.81 111 VAL A O 1
ATOM 892 N N . ILE A 1 112 ? 1.339 9.481 17.886 1.00 94.56 112 ILE A N 1
ATOM 893 C CA . ILE A 1 112 ? 1.773 8.659 19.020 1.00 94.56 112 ILE A CA 1
ATOM 894 C C . ILE A 1 112 ? 0.968 8.957 20.293 1.00 94.56 112 ILE A C 1
ATOM 896 O O . ILE A 1 112 ? 0.650 8.025 21.025 1.00 94.56 112 ILE A O 1
ATOM 900 N N . GLY A 1 113 ? 0.555 10.201 20.547 1.00 92.88 113 GLY A N 1
ATOM 901 C CA . GLY A 1 113 ? -0.348 10.511 21.664 1.00 92.88 113 GLY A CA 1
ATOM 902 C C . GLY A 1 113 ? -1.627 9.665 21.617 1.00 92.88 113 GLY A C 1
ATOM 903 O O . GLY A 1 113 ? -2.019 9.048 22.611 1.00 92.88 113 GLY A O 1
ATOM 904 N N . LEU A 1 114 ? -2.196 9.517 20.416 1.00 94.25 114 LEU A N 1
ATOM 905 C CA . LEU A 1 114 ? -3.391 8.709 20.157 1.00 94.25 114 LEU A CA 1
ATOM 906 C C . LEU A 1 114 ? -3.158 7.193 20.268 1.00 94.25 114 LEU A C 1
ATOM 908 O O . LEU A 1 114 ? -4.111 6.447 20.498 1.00 94.25 114 LEU A O 1
ATOM 912 N N . TRP A 1 115 ? -1.919 6.717 20.107 1.00 92.62 115 TRP A N 1
ATOM 913 C CA . TRP A 1 115 ? -1.575 5.293 20.205 1.00 92.62 115 TRP A CA 1
ATOM 914 C C . TRP A 1 115 ? -1.945 4.711 21.569 1.00 92.62 115 TRP A C 1
ATOM 916 O O . TRP A 1 115 ? -2.544 3.639 21.644 1.00 92.62 115 TRP A O 1
ATOM 926 N N . SER A 1 116 ? -1.635 5.445 22.641 1.00 87.38 116 SER A N 1
ATOM 927 C CA . SER A 1 116 ? -1.899 5.028 24.024 1.00 87.38 116 SER A CA 1
ATOM 928 C C . SER A 1 116 ? -3.393 4.811 24.318 1.00 87.38 116 SER A C 1
ATOM 930 O O . SER A 1 116 ? -3.756 3.997 25.167 1.00 87.38 116 SER A O 1
ATOM 932 N N . GLU A 1 117 ? -4.275 5.479 23.567 1.00 90.81 117 GLU A N 1
ATOM 933 C CA . GLU A 1 117 ? -5.731 5.391 23.711 1.00 90.81 117 GLU A CA 1
ATOM 934 C C . GLU A 1 117 ? -6.344 4.158 23.011 1.00 90.81 117 GLU A C 1
ATOM 936 O O . GLU A 1 117 ? -7.531 3.848 23.218 1.00 90.81 117 GLU A O 1
ATOM 941 N N . LEU A 1 118 ? -5.563 3.450 22.179 1.00 94.12 118 LEU A N 1
ATOM 942 C CA . LEU A 1 118 ? -5.975 2.193 21.558 1.00 94.12 118 LEU A CA 1
ATOM 943 C C . LEU A 1 118 ? -5.879 1.018 22.549 1.00 94.12 118 LEU A C 1
ATOM 945 O O . LEU A 1 118 ? -4.909 0.907 23.313 1.00 94.12 118 LEU A O 1
ATOM 949 N N . PRO A 1 119 ? -6.833 0.069 22.510 1.00 95.38 119 PRO A N 1
ATOM 950 C CA . PRO A 1 119 ? -6.745 -1.154 23.293 1.00 95.38 119 PRO A CA 1
ATOM 951 C C . PRO A 1 119 ? -5.478 -1.945 22.971 1.00 95.38 119 PRO A C 1
ATOM 953 O O . PRO A 1 119 ? -5.015 -1.995 21.829 1.00 95.38 119 PRO A O 1
ATOM 956 N N . LEU A 1 120 ? -4.940 -2.614 23.991 1.00 94.19 120 LEU A N 1
ATOM 957 C CA . LEU A 1 120 ? -3.682 -3.353 23.890 1.00 94.19 120 LEU A CA 1
ATOM 958 C C . LEU A 1 120 ? -3.716 -4.448 22.806 1.00 94.19 120 LEU A C 1
ATOM 960 O O . LEU A 1 120 ? -2.695 -4.706 22.175 1.00 94.19 120 LEU A O 1
ATOM 964 N N . GLY A 1 121 ? -4.874 -5.078 22.569 1.00 95.69 121 GLY A N 1
ATOM 965 C CA . GLY A 1 121 ? -5.054 -6.070 21.500 1.00 95.69 121 GLY A CA 1
ATOM 966 C C . GLY A 1 121 ? -4.788 -5.487 20.109 1.00 95.69 121 GLY A C 1
ATOM 967 O O . GLY A 1 121 ? -3.957 -6.015 19.373 1.00 95.69 121 GLY A O 1
ATOM 968 N N . ASN A 1 122 ? -5.416 -4.352 19.790 1.00 97.25 122 ASN A N 1
ATOM 969 C CA . ASN A 1 122 ? -5.222 -3.632 18.529 1.00 97.25 122 ASN A CA 1
ATOM 970 C C . ASN A 1 122 ? -3.781 -3.124 18.401 1.00 97.25 122 ASN A C 1
ATOM 972 O O . ASN A 1 122 ? -3.155 -3.326 17.360 1.00 97.25 122 ASN A O 1
ATOM 976 N N . ARG A 1 123 ? -3.223 -2.543 19.479 1.00 96.19 123 ARG A N 1
ATOM 977 C CA . ARG A 1 123 ? -1.819 -2.103 19.518 1.00 96.19 123 ARG A CA 1
ATOM 978 C C . ARG A 1 123 ? -0.865 -3.240 19.153 1.00 96.19 123 ARG A C 1
ATOM 980 O O . ARG A 1 123 ? -0.053 -3.074 18.256 1.00 96.19 123 ARG A O 1
ATOM 987 N N . LYS A 1 124 ? -1.001 -4.419 19.769 1.00 96.25 124 LYS A N 1
ATOM 988 C CA . LYS A 1 124 ? -0.130 -5.580 19.497 1.00 96.25 124 LYS A CA 1
ATOM 989 C C . LYS A 1 124 ? -0.173 -6.046 18.040 1.00 96.25 124 LYS A C 1
ATOM 991 O O . LYS A 1 124 ? 0.847 -6.492 17.522 1.00 96.25 124 LYS A O 1
ATOM 996 N N . ILE A 1 125 ? -1.336 -5.978 17.391 1.00 97.62 125 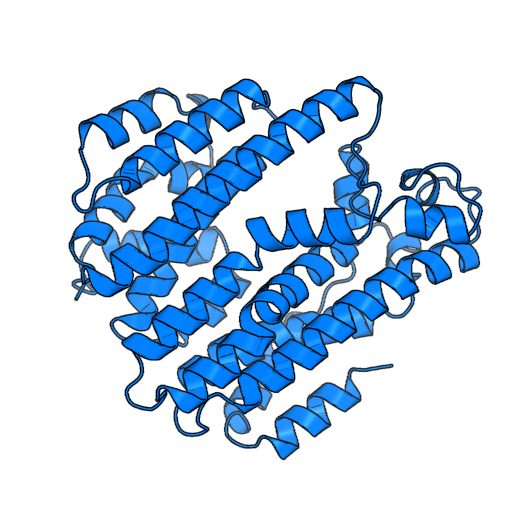ILE A N 1
ATOM 997 C CA . ILE A 1 125 ? -1.486 -6.346 15.975 1.00 97.62 125 ILE A CA 1
ATOM 998 C C . ILE A 1 125 ? -0.741 -5.338 15.090 1.00 97.62 125 ILE A C 1
ATOM 1000 O O . ILE A 1 125 ? 0.071 -5.736 14.257 1.00 97.62 125 ILE A O 1
ATOM 1004 N N . ILE A 1 126 ? -0.976 -4.042 15.308 1.00 97.50 126 ILE A N 1
ATOM 1005 C CA . ILE A 1 126 ? -0.390 -2.959 14.506 1.00 97.50 126 ILE A CA 1
ATOM 1006 C C . ILE A 1 126 ? 1.128 -2.864 14.732 1.00 97.50 126 ILE A C 1
ATOM 1008 O O . ILE A 1 126 ? 1.889 -2.754 13.777 1.00 9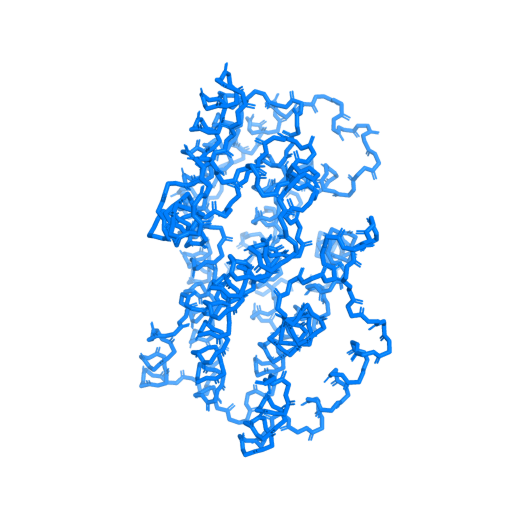7.50 126 ILE A O 1
ATOM 1012 N N . GLN A 1 127 ? 1.578 -2.978 15.982 1.00 96.19 127 GLN A N 1
ATOM 1013 C CA . GLN A 1 127 ? 2.984 -2.950 16.394 1.00 96.19 127 GLN A CA 1
ATOM 1014 C C . GLN A 1 127 ? 3.833 -3.956 15.613 1.00 96.19 127 GLN A C 1
ATOM 1016 O O . GLN A 1 127 ? 4.874 -3.595 15.070 1.00 96.19 127 GLN A O 1
ATOM 1021 N N . LYS A 1 128 ? 3.384 -5.217 15.548 1.00 96.44 128 LYS A N 1
ATOM 1022 C CA . LYS A 1 128 ? 4.105 -6.280 14.831 1.00 96.44 128 LYS A CA 1
ATOM 1023 C C . LYS A 1 128 ? 4.328 -5.907 13.369 1.00 96.44 128 LYS A C 1
ATOM 1025 O O . LYS A 1 128 ? 5.418 -6.107 12.852 1.00 96.44 128 LYS A O 1
ATOM 1030 N N . VAL A 1 129 ? 3.304 -5.337 12.739 1.00 97.81 129 VAL A N 1
ATOM 1031 C CA . VAL A 1 129 ? 3.325 -4.966 11.322 1.00 97.81 129 VAL A CA 1
ATOM 1032 C C . VAL A 1 129 ? 4.230 -3.766 11.083 1.00 97.81 129 VAL A C 1
ATOM 1034 O O . VAL A 1 129 ? 5.018 -3.813 10.150 1.00 97.81 129 VAL A O 1
ATOM 1037 N N . ILE A 1 130 ? 4.191 -2.738 11.939 1.00 97.62 130 ILE A N 1
ATOM 1038 C CA . ILE A 1 130 ? 5.113 -1.594 11.838 1.00 97.62 130 ILE A CA 1
ATOM 1039 C C . ILE A 1 130 ? 6.566 -2.075 11.921 1.00 97.62 130 ILE A C 1
ATOM 1041 O O . ILE A 1 130 ? 7.381 -1.726 11.073 1.00 97.62 130 ILE A O 1
ATOM 1045 N N . ILE A 1 131 ? 6.890 -2.908 12.916 1.00 97.56 131 ILE A N 1
ATOM 1046 C CA . ILE A 1 131 ? 8.257 -3.403 13.119 1.00 97.56 131 ILE A CA 1
ATOM 1047 C C . ILE A 1 131 ? 8.714 -4.254 11.924 1.00 97.56 131 ILE A C 1
ATOM 1049 O O . ILE A 1 131 ? 9.801 -4.026 11.395 1.00 97.56 131 ILE A O 1
ATOM 1053 N N . GLU A 1 132 ? 7.887 -5.205 11.477 1.00 97.56 132 GLU A N 1
ATOM 1054 C CA . GLU A 1 132 ? 8.204 -6.086 10.343 1.00 97.56 132 GLU A CA 1
ATOM 1055 C C . GLU A 1 132 ? 8.344 -5.296 9.029 1.00 97.56 132 GLU A C 1
ATOM 1057 O O . GLU A 1 132 ? 9.277 -5.550 8.264 1.00 97.56 132 GLU A O 1
ATOM 1062 N N . MET A 1 133 ? 7.485 -4.294 8.797 1.00 97.75 133 MET A N 1
ATOM 1063 C CA . MET A 1 133 ? 7.561 -3.401 7.636 1.00 97.75 133 MET A CA 1
ATOM 1064 C C . MET A 1 133 ? 8.874 -2.617 7.618 1.00 97.75 133 MET A C 1
ATOM 1066 O O . MET A 1 133 ? 9.608 -2.682 6.635 1.00 97.75 133 MET A O 1
ATOM 1070 N N . CYS A 1 134 ? 9.207 -1.931 8.718 1.00 98.00 134 CYS A N 1
ATOM 1071 C CA . CYS A 1 134 ? 10.427 -1.130 8.821 1.00 98.00 134 CYS A CA 1
ATOM 1072 C C . CYS A 1 134 ? 11.689 -1.975 8.612 1.00 98.00 134 CYS A C 1
ATOM 1074 O O . CYS A 1 134 ? 12.624 -1.539 7.942 1.00 98.00 134 CYS A O 1
ATOM 1076 N N . GLN A 1 135 ? 11.724 -3.196 9.158 1.00 96.31 135 GLN A N 1
ATOM 1077 C CA . GLN A 1 135 ? 12.838 -4.127 8.955 1.00 96.31 135 GLN A CA 1
ATOM 1078 C C . GLN A 1 135 ? 12.957 -4.563 7.487 1.00 96.31 135 GLN A C 1
ATOM 1080 O O . GLN A 1 135 ? 14.065 -4.610 6.946 1.00 96.31 135 GLN A O 1
ATOM 1085 N N . GLY A 1 136 ? 11.828 -4.864 6.838 1.00 95.50 136 GLY A N 1
ATOM 1086 C CA . GLY A 1 136 ? 11.774 -5.205 5.417 1.00 95.50 136 GLY A CA 1
ATOM 1087 C C . GLY A 1 136 ? 12.254 -4.058 4.527 1.00 95.50 136 GLY A C 1
ATOM 1088 O O . GLY A 1 136 ? 13.170 -4.250 3.728 1.00 95.50 136 GLY A O 1
ATOM 1089 N N . MET A 1 137 ? 11.699 -2.860 4.716 1.00 95.12 137 MET A N 1
ATOM 1090 C CA . MET A 1 137 ? 12.074 -1.636 3.997 1.00 95.12 137 MET A CA 1
ATOM 1091 C C . MET A 1 137 ? 13.560 -1.310 4.156 1.00 95.12 137 MET A C 1
ATOM 1093 O O . MET A 1 137 ? 14.252 -1.096 3.167 1.00 95.12 137 MET A O 1
ATOM 1097 N N . ALA A 1 138 ? 14.096 -1.376 5.378 1.00 95.38 138 ALA A N 1
ATOM 1098 C CA . ALA A 1 138 ? 15.513 -1.128 5.630 1.00 95.38 138 ALA A CA 1
ATOM 1099 C C . ALA A 1 138 ? 16.426 -2.097 4.856 1.00 95.38 138 ALA A C 1
ATOM 1101 O O . ALA A 1 138 ? 17.427 -1.689 4.265 1.00 95.38 138 ALA A O 1
ATOM 1102 N N . LYS A 1 139 ? 16.059 -3.386 4.809 1.00 94.19 139 LYS A N 1
ATOM 1103 C CA . LYS A 1 139 ? 16.788 -4.401 4.036 1.00 94.19 139 LYS A CA 1
ATOM 1104 C C . LYS A 1 139 ? 16.756 -4.105 2.532 1.00 94.19 139 LYS A C 1
ATOM 1106 O O . LYS A 1 139 ? 17.776 -4.275 1.863 1.00 94.19 139 LYS A O 1
ATOM 1111 N N . PHE A 1 140 ? 15.603 -3.705 1.995 1.00 92.00 140 PHE A N 1
ATOM 1112 C CA . PHE A 1 140 ? 15.459 -3.395 0.571 1.00 92.00 140 PHE A CA 1
ATOM 1113 C C . PHE A 1 140 ? 16.147 -2.083 0.183 1.00 92.00 140 PHE A C 1
ATOM 1115 O O . PHE A 1 140 ? 16.819 -2.070 -0.843 1.00 92.00 140 PHE A O 1
ATOM 1122 N N . ALA A 1 141 ? 16.105 -1.051 1.028 1.00 92.81 141 ALA A N 1
ATOM 1123 C CA . ALA A 1 141 ? 16.802 0.214 0.797 1.00 92.81 141 ALA A CA 1
ATOM 1124 C C . ALA A 1 141 ? 18.321 0.014 0.633 1.00 92.81 141 ALA A C 1
ATOM 1126 O O . ALA A 1 141 ? 18.911 0.492 -0.335 1.00 92.81 141 ALA A O 1
ATOM 1127 N N . LEU A 1 142 ? 18.955 -0.762 1.524 1.00 93.00 142 LEU A N 1
ATOM 1128 C CA . LEU A 1 142 ? 20.386 -1.090 1.416 1.00 93.00 142 LEU A CA 1
ATOM 1129 C C . LEU A 1 142 ? 20.705 -1.868 0.134 1.00 93.00 142 LEU A C 1
ATOM 1131 O O . LEU A 1 142 ? 21.693 -1.593 -0.549 1.00 93.00 142 LEU A O 1
ATOM 1135 N N . LYS A 1 143 ? 19.852 -2.840 -0.210 1.00 91.88 143 LYS A N 1
ATOM 1136 C CA . LYS A 1 143 ? 19.992 -3.614 -1.447 1.00 91.88 143 LYS A CA 1
ATOM 1137 C C . LYS A 1 143 ? 19.861 -2.722 -2.683 1.00 91.88 143 LYS A C 1
ATOM 1139 O O . LYS A 1 143 ? 20.585 -2.927 -3.656 1.00 91.88 143 LYS A O 1
ATOM 1144 N N . GLN A 1 144 ? 18.936 -1.768 -2.649 1.00 91.81 144 GLN A N 1
ATOM 1145 C CA . GLN A 1 144 ? 18.684 -0.831 -3.731 1.00 91.81 144 GLN A CA 1
ATOM 1146 C C . GLN A 1 144 ? 19.877 0.086 -3.965 1.00 91.81 144 GLN A C 1
ATOM 1148 O O . GLN A 1 144 ? 20.361 0.140 -5.089 1.00 91.81 144 GLN A O 1
ATOM 1153 N N . GLU A 1 145 ? 20.413 0.723 -2.926 1.00 91.25 145 GLU A N 1
ATOM 1154 C CA . GLU A 1 145 ? 21.600 1.581 -3.046 1.00 91.25 145 GLU A CA 1
ATOM 1155 C C . GLU A 1 145 ? 22.812 0.813 -3.597 1.00 91.25 145 GLU A C 1
ATOM 1157 O O . GLU A 1 145 ? 23.476 1.278 -4.525 1.00 91.25 145 GLU A O 1
ATOM 1162 N N . GLN A 1 146 ? 23.051 -0.409 -3.108 1.00 91.44 146 GLN A N 1
ATOM 1163 C CA . GLN A 1 146 ? 24.157 -1.242 -3.585 1.00 91.44 146 GLN A CA 1
ATOM 1164 C C . GLN A 1 146 ? 24.042 -1.588 -5.081 1.00 91.44 146 GLN A C 1
ATOM 1166 O O . GLN A 1 146 ? 25.058 -1.654 -5.775 1.00 91.44 146 GLN A O 1
ATOM 1171 N N . GLN A 1 147 ? 22.825 -1.823 -5.581 1.00 92.94 147 GLN A N 1
ATOM 1172 C CA . GLN A 1 147 ? 22.587 -2.093 -7.002 1.00 92.94 147 GLN A CA 1
ATOM 1173 C C . GLN A 1 147 ? 22.577 -0.821 -7.855 1.00 92.94 147 GLN A C 1
ATOM 1175 O O . GLN A 1 147 ? 23.127 -0.826 -8.951 1.00 92.94 147 GLN A O 1
ATOM 1180 N N . LEU A 1 148 ? 22.022 0.286 -7.356 1.00 91.75 148 LEU A N 1
ATOM 1181 C CA . LEU A 1 148 ? 22.040 1.576 -8.052 1.00 91.75 148 LEU A CA 1
ATOM 1182 C C . LEU A 1 148 ? 23.470 2.075 -8.285 1.00 91.75 148 LEU A C 1
ATOM 1184 O O . LEU A 1 148 ? 23.745 2.654 -9.335 1.00 91.75 148 LEU A O 1
ATOM 1188 N N . ALA A 1 149 ? 24.406 1.765 -7.381 1.00 89.06 149 ALA A N 1
ATOM 1189 C CA . ALA A 1 149 ? 25.836 1.998 -7.598 1.00 89.06 149 ALA A CA 1
ATOM 1190 C C . ALA A 1 149 ? 26.401 1.254 -8.830 1.00 89.06 149 ALA A C 1
ATOM 1192 O O . ALA A 1 149 ? 27.440 1.639 -9.361 1.00 89.06 149 ALA A O 1
ATOM 1193 N N . GLN A 1 150 ? 25.718 0.206 -9.302 1.00 89.19 150 GLN A N 1
ATOM 1194 C CA . GLN A 1 150 ? 26.044 -0.570 -10.506 1.00 89.19 150 GLN A CA 1
ATOM 1195 C C . GLN A 1 150 ? 25.195 -0.164 -11.725 1.00 89.19 150 GLN A C 1
ATOM 1197 O O . GLN A 1 150 ? 25.343 -0.746 -12.797 1.00 89.19 150 GLN A O 1
ATOM 1202 N N . GLY A 1 151 ? 24.324 0.839 -11.586 1.00 93.69 151 GLY A N 1
ATOM 1203 C CA . GLY A 1 151 ? 23.533 1.419 -12.667 1.00 93.69 151 GLY A CA 1
ATOM 1204 C C . GLY A 1 151 ? 22.031 1.361 -12.416 1.00 93.69 151 GLY A C 1
ATOM 1205 O O . GLY A 1 151 ? 21.383 2.397 -12.509 1.00 93.69 151 GLY A O 1
ATOM 1206 N N . TRP A 1 152 ? 21.491 0.187 -12.082 1.00 95.81 152 TRP A N 1
ATOM 1207 C CA . TRP A 1 152 ? 20.051 -0.048 -11.927 1.00 95.81 152 TRP A CA 1
ATOM 1208 C C . TRP A 1 152 ? 19.760 -0.939 -10.727 1.00 95.81 152 TRP A C 1
ATOM 1210 O O . TRP A 1 152 ? 20.467 -1.915 -10.487 1.00 95.81 152 TRP A O 1
ATOM 1220 N N . PHE A 1 153 ? 18.667 -0.653 -10.023 1.00 95.75 153 PHE A N 1
ATOM 1221 C CA . PHE A 1 153 ? 18.066 -1.623 -9.117 1.00 95.75 153 PHE A CA 1
ATOM 1222 C C . PHE A 1 153 ? 17.088 -2.509 -9.880 1.00 95.75 153 PHE A C 1
ATOM 1224 O O . PHE A 1 153 ? 16.175 -2.010 -10.538 1.00 95.75 153 PHE A O 1
ATOM 1231 N N . THR A 1 154 ? 17.269 -3.821 -9.751 1.00 96.12 154 THR A N 1
ATOM 1232 C CA . THR A 1 154 ? 16.443 -4.830 -10.416 1.00 96.12 154 THR A CA 1
ATOM 1233 C C . THR A 1 154 ? 16.035 -5.935 -9.446 1.00 96.12 154 THR A C 1
ATOM 1235 O O . THR A 1 154 ? 16.728 -6.238 -8.463 1.00 96.12 154 THR A O 1
ATOM 1238 N N . ILE A 1 155 ? 14.898 -6.562 -9.742 1.00 95.75 155 ILE A N 1
ATOM 1239 C CA . ILE A 1 155 ? 14.411 -7.757 -9.056 1.00 95.75 155 ILE A CA 1
ATOM 1240 C C . ILE A 1 155 ? 14.721 -8.974 -9.921 1.00 95.75 155 ILE A C 1
ATOM 1242 O O . ILE A 1 155 ? 14.313 -9.033 -11.074 1.00 95.75 155 ILE A O 1
ATOM 1246 N N . LYS A 1 156 ? 15.406 -9.990 -9.381 1.00 94.88 156 LYS A N 1
ATOM 1247 C CA . LYS A 1 156 ? 15.845 -11.124 -10.215 1.00 94.88 156 LYS A CA 1
ATOM 1248 C C . LYS A 1 156 ? 14.728 -12.120 -10.517 1.00 94.88 156 LYS A C 1
ATOM 1250 O O . LYS A 1 156 ? 14.664 -12.666 -11.613 1.00 94.88 156 LYS A O 1
ATOM 1255 N N . LYS A 1 157 ? 13.881 -12.402 -9.526 1.00 96.56 157 LYS A N 1
ATOM 1256 C CA . LYS A 1 157 ? 12.853 -13.453 -9.592 1.00 96.56 157 LYS A CA 1
ATOM 1257 C C . LYS A 1 157 ? 11.496 -12.941 -9.136 1.00 96.56 157 LYS A C 1
ATOM 1259 O O . LYS A 1 157 ? 11.419 -12.107 -8.238 1.00 96.56 157 LYS A O 1
ATOM 1264 N N . THR A 1 158 ? 10.416 -13.517 -9.645 1.00 95.50 158 THR A N 1
ATOM 1265 C CA . THR A 1 158 ? 9.047 -13.266 -9.191 1.00 95.50 158 THR A CA 1
ATOM 1266 C C . THR A 1 158 ? 8.893 -13.562 -7.698 1.00 95.50 158 THR A C 1
ATOM 1268 O O . THR A 1 158 ? 8.221 -12.811 -7.004 1.00 95.50 158 THR A O 1
ATOM 1271 N N . SER A 1 159 ? 9.595 -14.564 -7.155 1.00 95.75 159 SER A N 1
ATOM 1272 C CA . SER A 1 159 ? 9.602 -14.828 -5.706 1.00 95.75 159 SER A CA 1
ATOM 1273 C C . SER A 1 159 ? 10.203 -13.685 -4.877 1.00 95.75 159 SER A C 1
ATOM 1275 O O . SER A 1 159 ? 9.851 -13.491 -3.718 1.00 95.75 159 SER A O 1
ATOM 1277 N N . GLU A 1 160 ? 11.154 -12.947 -5.448 1.00 94.94 160 GLU A N 1
ATOM 1278 C CA . GLU A 1 160 ? 11.768 -11.790 -4.800 1.00 94.94 160 GLU A CA 1
ATOM 1279 C C . GLU A 1 160 ? 10.839 -10.570 -4.866 1.00 94.94 160 GLU A C 1
ATOM 1281 O O . GLU A 1 160 ? 10.705 -9.860 -3.869 1.00 94.94 160 GLU A O 1
ATOM 1286 N N . LEU A 1 161 ? 10.134 -10.386 -5.989 1.00 95.81 161 LEU A N 1
ATOM 1287 C CA . LEU A 1 161 ? 9.045 -9.412 -6.093 1.00 95.81 161 LEU A CA 1
ATOM 1288 C C . LEU A 1 161 ? 7.956 -9.700 -5.049 1.00 95.81 161 LEU A C 1
ATOM 1290 O O . LEU A 1 161 ? 7.501 -8.783 -4.369 1.00 95.81 161 LEU A O 1
ATOM 1294 N N . ASP A 1 162 ? 7.580 -10.969 -4.879 1.00 95.81 162 ASP A N 1
ATOM 1295 C CA . ASP A 1 162 ? 6.606 -11.397 -3.871 1.00 95.81 162 ASP A CA 1
ATOM 1296 C C . ASP A 1 162 ? 7.088 -11.109 -2.453 1.00 95.81 162 ASP A C 1
ATOM 1298 O O . ASP A 1 162 ? 6.313 -10.638 -1.623 1.00 95.81 162 ASP A O 1
ATOM 1302 N N . GLN A 1 163 ? 8.374 -11.334 -2.174 1.00 95.00 163 GLN A N 1
ATOM 1303 C CA . GLN A 1 163 ? 8.964 -10.997 -0.883 1.00 95.00 163 GLN A CA 1
ATOM 1304 C C . GLN A 1 163 ? 8.936 -9.486 -0.620 1.00 95.00 163 GLN A C 1
ATOM 1306 O O . GLN A 1 163 ? 8.594 -9.076 0.488 1.00 95.00 163 GLN A O 1
ATOM 1311 N N . TYR A 1 164 ? 9.272 -8.660 -1.615 1.00 94.50 164 TYR A N 1
ATOM 1312 C CA . TYR A 1 164 ? 9.159 -7.205 -1.496 1.00 94.50 164 TYR A CA 1
ATOM 1313 C C . TYR A 1 164 ? 7.708 -6.793 -1.218 1.00 94.50 164 TYR A C 1
ATOM 1315 O O . TYR A 1 164 ? 7.423 -6.173 -0.192 1.00 94.50 164 TYR A O 1
ATOM 1323 N N . CYS A 1 165 ? 6.772 -7.235 -2.067 1.00 96.31 165 CYS A N 1
ATOM 1324 C CA . CYS A 1 165 ? 5.348 -6.929 -1.935 1.00 96.31 165 CYS A CA 1
ATOM 1325 C C . CYS A 1 165 ? 4.760 -7.436 -0.610 1.00 96.31 165 CYS A C 1
ATOM 1327 O O . CYS A 1 165 ? 3.858 -6.808 -0.053 1.00 96.31 165 CYS A O 1
ATOM 1329 N N . TYR A 1 166 ? 5.270 -8.546 -0.070 1.00 97.06 166 TYR A N 1
ATOM 1330 C CA . TYR A 1 166 ? 4.877 -9.046 1.242 1.00 97.06 166 TYR A CA 1
ATOM 1331 C C . TYR A 1 166 ? 5.193 -8.030 2.344 1.00 97.06 166 TYR A C 1
ATOM 1333 O O . TYR A 1 166 ? 4.289 -7.693 3.108 1.00 97.06 166 TYR A O 1
ATOM 1341 N N . TYR A 1 167 ? 6.421 -7.504 2.404 1.00 94.00 167 TYR A N 1
ATOM 1342 C CA . TYR A 1 167 ? 6.812 -6.555 3.452 1.00 94.00 167 TYR A CA 1
ATOM 1343 C C . TYR A 1 167 ? 6.096 -5.209 3.343 1.00 94.00 167 TYR A C 1
ATOM 1345 O O . TYR A 1 167 ? 5.766 -4.626 4.369 1.00 94.00 167 TYR A O 1
ATOM 1353 N N . VAL A 1 168 ? 5.828 -4.719 2.132 1.00 93.06 168 VAL A N 1
ATOM 1354 C CA . VAL A 1 168 ? 5.227 -3.383 1.962 1.00 93.06 168 VAL A CA 1
ATOM 1355 C C . VAL A 1 168 ? 3.694 -3.402 1.907 1.00 93.06 168 VAL A C 1
ATOM 1357 O O . VAL A 1 168 ? 3.052 -2.390 2.166 1.00 93.06 168 VAL A O 1
ATOM 1360 N N . ALA A 1 169 ? 3.068 -4.550 1.619 1.00 94.81 169 ALA A N 1
ATOM 1361 C CA . ALA A 1 169 ? 1.610 -4.635 1.490 1.00 94.81 169 ALA A CA 1
ATOM 1362 C C . ALA A 1 169 ? 0.991 -5.939 2.014 1.00 94.81 169 ALA A C 1
ATOM 1364 O O . ALA A 1 169 ? -0.065 -5.905 2.647 1.00 94.81 169 ALA A O 1
ATOM 1365 N N . GLY A 1 170 ? 1.623 -7.095 1.801 1.00 96.69 170 GLY A N 1
ATOM 1366 C CA . GLY A 1 170 ? 1.086 -8.392 2.237 1.00 96.69 170 GLY A CA 1
ATOM 1367 C C . GLY A 1 170 ? 0.870 -8.485 3.753 1.00 96.69 170 GLY A C 1
ATOM 1368 O O . GLY A 1 170 ? -0.186 -8.927 4.209 1.00 96.69 170 GLY A O 1
ATOM 1369 N N . ILE A 1 171 ? 1.818 -7.990 4.554 1.00 97.38 171 ILE A N 1
ATOM 1370 C CA . ILE A 1 171 ? 1.683 -7.931 6.020 1.00 97.38 171 ILE A CA 1
ATOM 1371 C C . ILE A 1 171 ? 0.529 -7.031 6.477 1.00 97.38 171 ILE A C 1
ATOM 1373 O O . ILE A 1 171 ? -0.092 -7.300 7.507 1.00 97.38 171 ILE A O 1
ATOM 1377 N N . VAL A 1 172 ? 0.177 -6.008 5.691 1.00 97.81 172 VAL A N 1
ATOM 1378 C CA . VAL A 1 172 ? -0.968 -5.128 5.966 1.00 97.81 172 VAL A CA 1
ATOM 1379 C C . VAL A 1 172 ? -2.279 -5.894 5.791 1.00 97.81 172 VAL A C 1
ATOM 1381 O O . VAL A 1 172 ? -3.198 -5.725 6.590 1.00 97.81 172 VAL A O 1
ATOM 1384 N N . GLY A 1 173 ? -2.367 -6.804 4.819 1.00 98.00 173 GLY A N 1
ATOM 1385 C CA . GLY A 1 173 ? -3.517 -7.701 4.675 1.00 98.00 173 GLY A CA 1
ATOM 1386 C C . GLY A 1 173 ? -3.721 -8.611 5.895 1.00 98.00 173 GLY A C 1
ATOM 1387 O O . GLY A 1 173 ? -4.835 -8.712 6.423 1.00 98.00 173 GLY A O 1
ATOM 1388 N N . LYS A 1 174 ? -2.632 -9.182 6.430 1.00 98.31 174 LYS A N 1
ATOM 1389 C CA . LYS A 1 174 ? -2.650 -9.969 7.683 1.00 98.31 174 LYS A CA 1
ATOM 1390 C C . LYS A 1 174 ? -3.084 -9.130 8.886 1.00 98.31 174 LYS A C 1
ATOM 1392 O O . LYS A 1 174 ? -3.831 -9.606 9.745 1.00 98.31 174 LYS A O 1
ATOM 1397 N N . MET A 1 175 ? -2.618 -7.882 8.959 1.00 98.62 175 MET A N 1
ATOM 1398 C CA . MET A 1 175 ? -3.015 -6.920 9.990 1.00 98.62 175 MET A CA 1
ATOM 1399 C C . MET A 1 175 ? -4.520 -6.656 9.942 1.00 98.62 175 MET A C 1
ATOM 1401 O O . MET A 1 175 ? -5.197 -6.741 10.965 1.00 98.62 175 MET A O 1
ATOM 1405 N N . LEU A 1 176 ? -5.046 -6.359 8.751 1.00 98.56 176 LEU A N 1
ATOM 1406 C CA . LEU A 1 176 ? -6.458 -6.063 8.539 1.00 98.56 176 LEU A CA 1
ATOM 1407 C C . LEU A 1 176 ? -7.336 -7.251 8.929 1.00 98.56 176 LEU A C 1
ATOM 1409 O O . LEU A 1 176 ? -8.291 -7.057 9.670 1.00 98.56 176 LEU A O 1
ATOM 1413 N N . SER A 1 177 ? -6.973 -8.471 8.526 1.00 98.50 177 SER A N 1
ATOM 1414 C CA . SER A 1 177 ? -7.703 -9.691 8.903 1.00 98.50 177 SER A CA 1
ATOM 1415 C C . SER A 1 177 ? -7.798 -9.862 10.419 1.00 98.50 177 SER A C 1
ATOM 1417 O O . SER A 1 177 ? -8.871 -10.145 10.949 1.00 98.50 177 SER A O 1
ATOM 1419 N N . GLN A 1 178 ? -6.688 -9.639 11.132 1.00 98.56 178 GLN A N 1
ATOM 1420 C CA . GLN A 1 178 ? -6.661 -9.707 12.595 1.00 98.56 178 GLN A CA 1
ATOM 1421 C C . GLN A 1 178 ? -7.507 -8.604 13.238 1.00 98.56 178 GLN A C 1
ATOM 1423 O O . GLN A 1 178 ? -8.264 -8.890 14.160 1.00 98.56 178 GLN A O 1
ATOM 1428 N N . LEU A 1 179 ? -7.416 -7.362 12.748 1.00 98.62 179 LEU A N 1
ATOM 1429 C CA . LEU A 1 179 ? -8.238 -6.251 13.241 1.00 98.62 179 LEU A CA 1
ATOM 143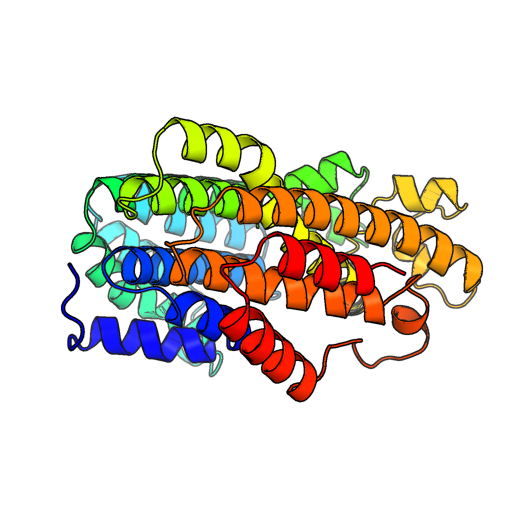0 C C . LEU A 1 179 ? -9.730 -6.497 12.990 1.00 98.62 179 LEU A C 1
ATOM 1432 O O . LEU A 1 179 ? -10.546 -6.252 13.872 1.00 98.62 179 LEU A O 1
ATOM 1436 N N . PHE A 1 180 ? -10.094 -7.018 11.817 1.00 98.50 180 PHE A N 1
ATOM 1437 C CA . PHE A 1 180 ? -11.475 -7.367 11.490 1.00 98.50 180 PHE A CA 1
ATOM 1438 C C . PHE A 1 180 ? -12.015 -8.437 12.435 1.00 98.50 180 PHE A C 1
ATOM 1440 O O . PHE A 1 180 ? -13.125 -8.284 12.933 1.00 98.50 180 PHE A O 1
ATOM 1447 N N . PHE A 1 181 ? -11.221 -9.468 12.725 1.00 98.44 181 PHE A N 1
ATOM 1448 C CA . PHE A 1 181 ? -11.598 -10.528 13.655 1.00 98.44 181 PHE A CA 1
ATOM 1449 C C . PHE A 1 181 ? -11.836 -10.014 15.082 1.00 98.44 181 PHE A C 1
ATOM 1451 O O . PHE A 1 181 ? -12.825 -10.387 15.702 1.00 98.44 181 PHE A O 1
ATOM 1458 N N . ILE A 1 182 ? -10.973 -9.137 15.608 1.00 97.62 182 ILE A N 1
ATOM 1459 C CA . ILE A 1 182 ? -11.128 -8.665 16.995 1.00 97.62 182 ILE A 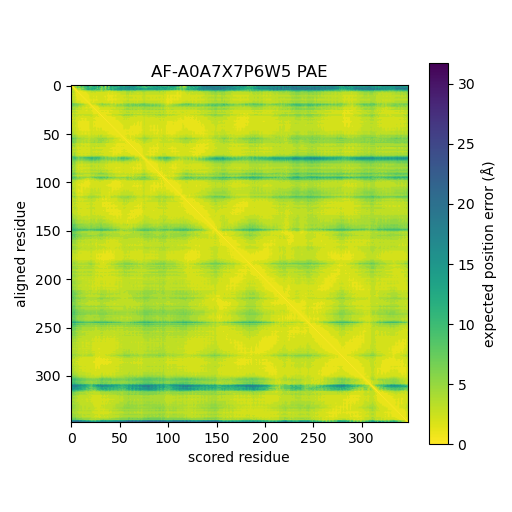CA 1
ATOM 1460 C C . ILE A 1 182 ? -12.164 -7.545 17.157 1.00 97.62 182 ILE A C 1
ATOM 1462 O O . ILE A 1 182 ? -12.751 -7.418 18.231 1.00 97.62 182 ILE A O 1
ATOM 1466 N N . ASP A 1 183 ? -12.395 -6.735 16.119 1.00 96.94 183 ASP A N 1
ATOM 1467 C CA . ASP A 1 183 ? -13.272 -5.562 16.204 1.00 96.94 183 ASP A CA 1
ATOM 1468 C C . ASP A 1 183 ? -14.673 -5.807 15.610 1.00 96.94 183 ASP A C 1
ATOM 1470 O O . ASP A 1 183 ? -15.598 -5.035 15.892 1.00 96.94 183 ASP A O 1
ATOM 1474 N N . SER A 1 184 ? -14.865 -6.853 14.793 1.00 96.25 184 SER A N 1
ATOM 1475 C CA . SER A 1 184 ? -16.188 -7.246 14.296 1.00 96.25 184 SER A CA 1
ATOM 1476 C C . SER A 1 184 ? -16.791 -8.384 15.106 1.00 96.25 184 SER A C 1
ATOM 1478 O O . SER A 1 184 ? -16.243 -9.474 15.201 1.00 96.25 184 SER A O 1
ATOM 1480 N N . ARG A 1 185 ? -18.026 -8.178 15.569 1.00 95.62 185 ARG A N 1
ATOM 1481 C CA . ARG A 1 185 ? -18.831 -9.225 16.217 1.00 95.62 185 ARG A CA 1
ATOM 1482 C C . ARG A 1 185 ? -19.335 -10.320 15.269 1.00 95.62 185 ARG A C 1
ATOM 1484 O O . ARG A 1 185 ? -19.980 -11.252 15.734 1.00 95.62 185 ARG A O 1
ATOM 1491 N N . PHE A 1 186 ? -19.176 -10.144 13.958 1.00 96.62 186 PHE A N 1
ATOM 1492 C CA . PHE A 1 186 ? -19.724 -11.055 12.950 1.00 96.62 186 PHE A CA 1
ATOM 1493 C C . PHE A 1 186 ? -18.674 -11.993 12.356 1.00 96.62 186 PHE A C 1
ATOM 1495 O O . PHE A 1 186 ? -19.046 -12.935 11.665 1.00 96.62 186 PHE A O 1
ATOM 1502 N N . ILE A 1 187 ? -17.390 -11.724 12.592 1.00 97.62 187 ILE A N 1
ATOM 1503 C CA . ILE A 1 187 ? -16.289 -12.542 12.089 1.00 97.62 187 ILE A CA 1
ATOM 1504 C C . ILE A 1 187 ? -15.897 -13.505 13.203 1.00 97.62 187 ILE A C 1
ATOM 1506 O O . ILE A 1 187 ? -15.275 -13.117 14.187 1.00 97.62 187 ILE A O 1
ATOM 1510 N N . ASP A 1 188 ? -16.309 -14.757 13.055 1.00 97.50 188 ASP A N 1
ATOM 1511 C CA . ASP A 1 188 ? -15.934 -15.844 13.951 1.00 97.50 188 ASP A CA 1
ATOM 1512 C C . ASP A 1 188 ? -14.578 -16.461 13.565 1.00 97.50 188 ASP A C 1
ATOM 1514 O O . ASP A 1 188 ? -13.901 -16.021 12.631 1.00 97.50 188 ASP A O 1
ATOM 1518 N N . VAL A 1 189 ? -14.157 -17.473 14.328 1.00 97.88 189 VAL A N 1
ATOM 1519 C CA . VAL A 1 189 ? -12.870 -18.156 14.130 1.00 97.88 189 VAL A CA 1
ATOM 1520 C C . VAL A 1 189 ? -12.804 -18.835 12.761 1.00 97.88 189 VAL A C 1
ATOM 1522 O O . VAL A 1 189 ? -11.776 -18.739 12.099 1.00 97.88 189 VAL A O 1
ATOM 1525 N N . GLU A 1 190 ? -13.892 -19.463 12.308 1.00 97.88 190 GLU A N 1
ATOM 1526 C CA . GLU A 1 190 ? -13.944 -20.132 11.002 1.00 97.88 190 GLU A CA 1
ATOM 1527 C C . GLU A 1 190 ? -13.803 -19.123 9.857 1.00 97.88 190 GLU A C 1
ATOM 1529 O O . GLU A 1 190 ? -12.987 -19.303 8.951 1.00 97.88 190 GLU A O 1
ATOM 1534 N N . THR A 1 191 ? -14.533 -18.007 9.931 1.00 97.88 191 THR A N 1
ATOM 1535 C CA . THR A 1 191 ? -14.413 -16.917 8.962 1.00 97.88 191 THR A CA 1
ATOM 1536 C C . THR A 1 191 ? -13.000 -16.344 8.968 1.00 97.88 191 THR A C 1
ATOM 1538 O O . THR A 1 191 ? -12.420 -16.126 7.907 1.00 97.88 191 THR A O 1
ATOM 1541 N N . PHE A 1 192 ? -12.413 -16.116 10.144 1.00 98.44 192 PHE A N 1
ATOM 1542 C CA . PHE A 1 192 ? -11.043 -15.623 10.259 1.00 98.44 192 PHE A CA 1
ATOM 1543 C C . PHE A 1 192 ? -10.014 -16.605 9.672 1.00 98.44 192 PHE A C 1
ATOM 1545 O O . PHE A 1 192 ? -9.086 -16.179 8.981 1.00 98.44 192 PHE A O 1
ATOM 1552 N N . ASP A 1 193 ? -10.194 -17.911 9.877 1.00 98.12 193 ASP A N 1
ATOM 1553 C CA . ASP A 1 193 ? -9.372 -18.952 9.256 1.00 98.12 193 ASP A CA 1
ATOM 1554 C C . ASP A 1 193 ? -9.481 -18.946 7.728 1.00 98.12 193 ASP A C 1
ATOM 1556 O O . ASP A 1 193 ? -8.475 -19.118 7.037 1.00 98.12 193 ASP A O 1
ATOM 1560 N N . ASP A 1 194 ? -10.670 -18.679 7.193 1.00 97.12 194 ASP A N 1
ATOM 1561 C CA . ASP A 1 194 ? -10.882 -18.486 5.762 1.00 97.12 194 ASP A CA 1
ATOM 1562 C C . ASP A 1 194 ? -10.210 -17.212 5.224 1.00 97.12 194 ASP A C 1
ATOM 1564 O O . ASP A 1 194 ? -9.627 -17.248 4.138 1.00 97.12 194 ASP A O 1
ATOM 1568 N N . LEU A 1 195 ? -10.246 -16.101 5.970 1.00 98.19 195 LEU A N 1
ATOM 1569 C CA . LEU A 1 195 ? -9.586 -14.846 5.584 1.00 98.19 195 LEU A CA 1
ATOM 1570 C C . LEU A 1 195 ? -8.061 -15.007 5.500 1.00 98.19 195 LEU A C 1
ATOM 1572 O O . LEU A 1 195 ? -7.454 -14.567 4.523 1.00 98.19 195 LEU A O 1
ATOM 1576 N N . LYS A 1 196 ? -7.444 -15.711 6.458 1.00 98.12 196 LYS A N 1
ATOM 1577 C CA . LYS A 1 196 ? -5.989 -15.967 6.484 1.00 98.12 196 LYS A CA 1
ATOM 1578 C C . LYS A 1 196 ? -5.452 -16.687 5.246 1.00 98.12 196 LYS A C 1
ATOM 1580 O O . LYS A 1 196 ? -4.261 -16.611 4.968 1.00 98.12 196 LYS A O 1
ATOM 1585 N N . LYS A 1 197 ? -6.298 -17.403 4.499 1.00 98.00 197 LYS A N 1
ATOM 1586 C CA . LYS A 1 197 ? -5.881 -18.090 3.264 1.00 98.00 197 LYS A CA 1
ATOM 1587 C C . LYS A 1 197 ? -5.480 -17.106 2.163 1.00 98.00 197 LYS A C 1
ATOM 1589 O O . LYS A 1 197 ? -4.688 -17.461 1.300 1.00 98.00 197 LYS A O 1
ATOM 1594 N N . TRP A 1 198 ? -6.025 -15.889 2.197 1.00 98.38 198 TRP A N 1
ATOM 1595 C CA . TRP A 1 198 ? -5.947 -14.923 1.098 1.00 98.38 198 TRP A CA 1
ATOM 1596 C C . TRP A 1 198 ? -5.509 -13.522 1.543 1.00 98.38 198 TRP A C 1
ATOM 1598 O O . TRP A 1 198 ? -5.447 -12.608 0.722 1.00 98.38 198 TRP A O 1
ATOM 1608 N N . ASP A 1 199 ? -5.212 -13.327 2.829 1.00 98.00 199 ASP A N 1
ATOM 1609 C CA . ASP A 1 199 ? -4.911 -12.015 3.402 1.00 98.00 199 ASP A CA 1
ATOM 1610 C C . ASP A 1 199 ? -3.641 -11.382 2.814 1.00 98.00 199 ASP A C 1
ATOM 1612 O O . ASP A 1 199 ? -3.635 -10.198 2.481 1.00 98.00 199 ASP A O 1
ATOM 1616 N N . VAL A 1 200 ? -2.595 -12.174 2.581 1.00 98.25 200 VAL A N 1
ATOM 1617 C CA . VAL A 1 200 ? -1.384 -11.733 1.884 1.00 98.25 200 VAL A CA 1
ATOM 1618 C C . VAL A 1 200 ? -1.714 -11.344 0.443 1.00 98.25 200 VAL A C 1
ATOM 1620 O O . VAL A 1 200 ? -1.340 -10.250 0.017 1.00 98.25 200 VAL A O 1
ATOM 1623 N N . SER A 1 201 ? -2.468 -12.177 -0.289 1.00 97.88 201 SER A N 1
ATOM 1624 C CA . SER A 1 201 ? -2.894 -11.867 -1.664 1.00 97.88 201 SER A CA 1
ATOM 1625 C C . SER A 1 201 ? -3.688 -10.559 -1.742 1.00 97.88 201 SER A C 1
ATOM 1627 O O . SER A 1 201 ? -3.497 -9.810 -2.696 1.00 97.88 201 SER A O 1
ATOM 1629 N N . PHE A 1 202 ? -4.499 -10.225 -0.729 1.00 97.38 202 PHE A N 1
ATOM 1630 C CA . PHE A 1 202 ? -5.210 -8.941 -0.661 1.00 97.38 202 PHE A CA 1
ATOM 1631 C C . PHE A 1 202 ? -4.267 -7.733 -0.698 1.00 97.38 202 PHE A C 1
ATOM 1633 O O . PHE A 1 202 ? -4.504 -6.783 -1.445 1.00 97.38 202 PHE A O 1
ATOM 1640 N N . GLY A 1 203 ? -3.177 -7.771 0.071 1.00 95.88 203 GLY A N 1
ATOM 1641 C CA . GLY A 1 203 ? -2.152 -6.727 0.029 1.00 95.88 203 GLY A CA 1
ATOM 1642 C C . GLY A 1 203 ? -1.387 -6.711 -1.297 1.00 95.88 203 GLY A C 1
ATOM 1643 O O . GLY A 1 203 ? -1.231 -5.659 -1.920 1.00 95.88 203 GLY A O 1
ATOM 1644 N N . LEU A 1 204 ? -0.957 -7.889 -1.760 1.00 97.50 204 LEU A N 1
ATOM 1645 C CA . LEU A 1 204 ? -0.186 -8.046 -2.998 1.00 97.50 204 LEU A CA 1
ATOM 1646 C C . LEU A 1 204 ? -0.958 -7.566 -4.232 1.00 97.50 204 LEU A C 1
ATOM 1648 O O . LEU A 1 204 ? -0.366 -6.923 -5.092 1.00 97.50 204 LEU A O 1
ATOM 1652 N N . ALA A 1 205 ? -2.270 -7.802 -4.306 1.00 96.81 205 ALA A N 1
ATOM 1653 C CA . ALA A 1 205 ? -3.097 -7.357 -5.427 1.00 96.81 205 ALA A CA 1
ATOM 1654 C C . ALA A 1 205 ? -2.978 -5.845 -5.666 1.00 96.81 205 ALA A C 1
ATOM 1656 O O . ALA A 1 205 ? -2.831 -5.394 -6.803 1.00 96.81 205 ALA A O 1
ATOM 1657 N N . LEU A 1 206 ? -2.999 -5.056 -4.588 1.00 95.31 206 LEU A N 1
ATOM 1658 C CA . LEU A 1 206 ? -2.889 -3.602 -4.667 1.00 95.31 206 LEU A CA 1
ATOM 1659 C C . LEU A 1 206 ? -1.461 -3.164 -5.010 1.00 95.31 206 LEU A C 1
ATOM 1661 O O . LEU A 1 206 ? -1.288 -2.273 -5.841 1.00 95.31 206 LEU A O 1
ATOM 1665 N N . GLN A 1 207 ? -0.451 -3.805 -4.415 1.00 96.69 207 GLN A N 1
ATOM 1666 C CA . GLN A 1 207 ? 0.945 -3.425 -4.631 1.00 96.69 207 GLN A CA 1
ATOM 1667 C C . GLN A 1 207 ? 1.438 -3.768 -6.034 1.00 96.69 207 GLN A C 1
ATOM 1669 O O . GLN A 1 207 ? 2.016 -2.912 -6.696 1.00 96.69 207 GLN A O 1
ATOM 1674 N N . VAL A 1 208 ? 1.164 -4.980 -6.523 1.00 97.38 208 VAL A N 1
ATOM 1675 C CA . VAL A 1 208 ? 1.557 -5.385 -7.880 1.00 97.38 208 VAL A CA 1
ATOM 1676 C C . VAL A 1 208 ? 0.850 -4.506 -8.917 1.00 97.38 208 VAL A C 1
ATOM 1678 O O . VAL A 1 208 ? 1.474 -4.079 -9.883 1.00 97.38 208 VAL A O 1
ATOM 1681 N N . THR A 1 209 ? -0.418 -4.141 -8.686 1.00 96.19 209 THR A N 1
ATOM 1682 C CA . THR A 1 209 ? -1.132 -3.192 -9.559 1.00 96.19 209 THR A CA 1
ATOM 1683 C C . THR A 1 209 ? -0.455 -1.818 -9.595 1.00 96.19 209 THR A C 1
ATOM 1685 O O . THR A 1 209 ? -0.369 -1.215 -10.663 1.00 96.19 209 THR A O 1
ATOM 1688 N N . ASN A 1 210 ? 0.031 -1.304 -8.459 1.00 94.25 210 ASN A N 1
ATOM 1689 C CA . ASN A 1 210 ? 0.773 -0.039 -8.437 1.00 94.25 210 ASN A CA 1
ATOM 1690 C C . ASN A 1 210 ? 2.114 -0.162 -9.168 1.00 94.25 210 ASN A C 1
ATOM 1692 O O . ASN A 1 210 ? 2.382 0.659 -10.034 1.00 94.25 210 ASN A O 1
ATOM 1696 N N . ILE A 1 211 ? 2.876 -1.235 -8.931 1.00 95.69 211 ILE A N 1
ATOM 1697 C CA . ILE A 1 211 ? 4.140 -1.503 -9.639 1.00 95.69 211 ILE A CA 1
ATOM 1698 C C . ILE A 1 211 ? 3.944 -1.498 -11.162 1.00 95.69 211 ILE A C 1
ATOM 1700 O O . ILE A 1 211 ? 4.715 -0.875 -11.883 1.00 95.69 211 ILE A O 1
ATOM 1704 N N . ILE A 1 212 ? 2.886 -2.142 -11.667 1.00 95.69 212 ILE A N 1
ATOM 1705 C CA . ILE A 1 212 ? 2.573 -2.146 -13.106 1.00 95.69 212 ILE A CA 1
ATOM 1706 C C . ILE A 1 212 ? 2.311 -0.723 -13.616 1.00 95.69 212 ILE A C 1
ATOM 1708 O O . ILE A 1 212 ? 2.804 -0.341 -14.672 1.00 95.69 212 ILE A O 1
ATOM 1712 N N . LYS A 1 213 ? 1.521 0.065 -12.881 1.00 93.56 213 LYS A N 1
ATOM 1713 C CA . LYS A 1 213 ? 1.135 1.425 -13.287 1.00 93.56 213 LYS A CA 1
ATOM 1714 C C . LYS A 1 213 ? 2.289 2.417 -13.247 1.00 93.56 213 LYS A C 1
ATOM 1716 O O . LYS A 1 213 ? 2.316 3.351 -14.045 1.00 93.56 213 LYS A O 1
ATOM 1721 N N . ASP A 1 214 ? 3.183 2.243 -12.285 1.00 93.12 214 ASP A N 1
ATOM 1722 C CA . ASP A 1 214 ? 4.232 3.203 -11.962 1.00 93.12 214 ASP A CA 1
ATOM 1723 C C . ASP A 1 214 ? 5.585 2.812 -12.585 1.00 93.12 214 ASP A C 1
ATOM 1725 O O . ASP A 1 214 ? 6.551 3.559 -12.473 1.00 93.12 214 ASP A O 1
ATOM 1729 N N . VAL A 1 215 ? 5.631 1.727 -13.370 1.00 93.94 215 VAL A N 1
ATOM 1730 C CA . VAL A 1 215 ? 6.853 1.165 -13.969 1.00 93.94 215 VAL A CA 1
ATOM 1731 C C . VAL A 1 215 ? 7.713 2.172 -14.745 1.00 93.94 215 VAL A C 1
ATOM 1733 O O . VAL A 1 215 ? 8.937 2.109 -14.687 1.00 93.94 215 VAL A O 1
ATOM 1736 N N . ARG A 1 216 ? 7.098 3.144 -15.435 1.00 92.00 216 ARG A N 1
ATOM 1737 C CA . ARG A 1 216 ? 7.808 4.226 -16.147 1.00 92.00 216 ARG A CA 1
ATOM 1738 C C . ARG A 1 216 ? 8.372 5.288 -15.199 1.00 92.00 216 ARG A C 1
ATOM 1740 O O . ARG A 1 216 ? 9.457 5.811 -15.438 1.00 92.00 216 ARG A O 1
ATOM 1747 N N . GLU A 1 217 ? 7.644 5.615 -14.133 1.00 91.38 217 GLU A N 1
ATOM 1748 C CA . GLU A 1 217 ? 8.118 6.557 -13.114 1.00 91.38 217 GLU A CA 1
ATOM 1749 C C . GLU A 1 217 ? 9.275 5.940 -12.324 1.00 91.38 217 GLU A C 1
ATOM 1751 O O . GLU A 1 217 ? 10.290 6.600 -12.105 1.00 91.38 217 GLU A O 1
ATOM 1756 N N . ASP A 1 218 ? 9.175 4.659 -11.977 1.00 93.88 218 ASP A N 1
ATOM 1757 C CA . ASP A 1 218 ? 10.256 3.932 -11.317 1.00 93.88 218 ASP A CA 1
ATOM 1758 C C . ASP A 1 218 ? 11.507 3.873 -12.200 1.00 93.88 218 ASP A C 1
ATOM 1760 O O . ASP A 1 218 ? 12.616 4.157 -11.731 1.00 93.88 218 ASP A O 1
ATOM 1764 N N . ALA A 1 219 ? 11.332 3.644 -13.506 1.00 94.12 219 ALA A N 1
ATOM 1765 C CA . ALA A 1 219 ? 12.431 3.654 -14.464 1.00 94.12 219 ALA A CA 1
ATOM 1766 C C . ALA A 1 219 ? 13.175 4.996 -14.515 1.00 94.12 219 ALA A C 1
ATOM 1768 O O . ALA A 1 219 ? 14.398 5.011 -14.662 1.00 94.12 219 ALA A O 1
ATOM 1769 N N . SER A 1 220 ? 12.482 6.125 -14.317 1.00 91.81 220 SER A N 1
ATOM 1770 C CA . SER A 1 220 ? 13.129 7.448 -14.283 1.00 91.81 220 SER A CA 1
ATOM 1771 C C . SER A 1 220 ? 14.143 7.594 -13.136 1.00 91.81 220 SER A C 1
ATOM 1773 O O . SER A 1 220 ? 15.085 8.381 -13.233 1.00 91.81 220 SER A O 1
ATOM 1775 N N . ARG A 1 221 ? 14.000 6.781 -12.079 1.00 91.56 221 ARG A N 1
ATOM 1776 C CA . ARG A 1 221 ? 14.916 6.686 -10.929 1.00 91.56 221 ARG A CA 1
ATOM 1777 C C . ARG A 1 221 ? 15.875 5.491 -11.016 1.00 91.56 221 ARG A C 1
ATOM 1779 O O . ARG A 1 221 ? 16.538 5.169 -10.034 1.00 91.56 221 ARG A O 1
ATOM 1786 N N . LYS A 1 222 ? 15.955 4.831 -12.177 1.00 95.00 222 LYS A N 1
ATOM 1787 C CA . LYS A 1 222 ? 16.723 3.595 -12.419 1.00 95.00 222 LYS A CA 1
ATOM 1788 C C . LYS A 1 222 ? 16.308 2.415 -11.528 1.00 95.00 222 LYS A C 1
ATOM 1790 O O . LYS A 1 222 ? 17.132 1.587 -11.132 1.00 95.00 222 LYS A O 1
ATOM 1795 N N . VAL A 1 223 ? 15.018 2.342 -11.211 1.00 95.12 223 VAL A N 1
ATOM 1796 C CA . VAL A 1 223 ? 14.390 1.269 -10.433 1.00 95.12 223 VAL A CA 1
ATOM 1797 C C . VAL A 1 223 ? 13.511 0.451 -11.374 1.00 95.12 223 VAL A C 1
ATOM 1799 O O . VAL A 1 223 ? 12.660 1.001 -12.065 1.00 95.12 223 VAL A O 1
ATOM 1802 N N . CYS A 1 224 ? 13.700 -0.867 -11.406 1.00 96.50 224 CYS A N 1
ATOM 1803 C CA . CYS A 1 224 ? 12.863 -1.777 -12.179 1.00 96.50 224 CYS A CA 1
ATOM 1804 C C . CYS A 1 224 ? 12.393 -2.945 -11.303 1.00 96.50 224 CYS A C 1
ATOM 1806 O O . CYS A 1 224 ? 13.168 -3.826 -10.928 1.00 96.50 224 CYS A O 1
ATOM 1808 N N . PHE A 1 225 ? 11.098 -2.957 -10.982 1.00 96.94 225 PHE A N 1
ATOM 1809 C CA . PHE A 1 225 ? 10.473 -4.042 -10.220 1.00 96.94 225 PHE A CA 1
ATOM 1810 C C . PHE A 1 225 ? 10.003 -5.213 -11.095 1.00 96.94 225 PHE A C 1
ATOM 1812 O O . PHE A 1 225 ? 9.591 -6.237 -10.546 1.00 96.94 225 PHE A O 1
ATOM 1819 N N . ILE A 1 226 ? 10.056 -5.092 -12.430 1.00 97.56 226 ILE A N 1
ATOM 1820 C CA . ILE A 1 226 ? 9.760 -6.213 -13.328 1.00 97.56 226 ILE A CA 1
ATOM 1821 C C . ILE A 1 226 ? 10.832 -7.288 -13.100 1.00 97.56 226 ILE A C 1
ATOM 1823 O O . ILE A 1 226 ? 12.019 -6.994 -13.248 1.00 97.56 226 ILE A O 1
ATOM 1827 N N . PRO A 1 227 ? 10.451 -8.529 -12.748 1.00 97.88 227 PRO A N 1
ATOM 1828 C CA . PRO A 1 227 ? 11.415 -9.600 -12.570 1.00 97.88 227 PRO A CA 1
ATOM 1829 C C . PRO A 1 227 ? 12.244 -9.854 -13.833 1.00 97.88 227 PRO A C 1
ATOM 1831 O O . PRO A 1 227 ? 11.687 -10.135 -14.894 1.00 97.88 227 PRO A O 1
ATOM 1834 N N . GLU A 1 228 ? 13.567 -9.854 -13.686 1.00 97.88 228 GLU A N 1
ATOM 1835 C CA . GLU A 1 228 ? 14.529 -10.233 -14.729 1.00 97.88 228 GLU A CA 1
ATOM 1836 C C . GLU A 1 228 ? 14.147 -11.559 -15.401 1.00 97.88 228 GLU A C 1
ATOM 1838 O O . GLU A 1 228 ? 14.154 -11.671 -16.623 1.00 97.88 228 GLU A O 1
ATOM 1843 N N . GLU A 1 229 ? 13.717 -12.550 -14.612 1.00 97.69 229 GLU A N 1
ATOM 1844 C CA . GLU A 1 229 ? 13.321 -13.856 -15.142 1.00 97.69 229 GLU A CA 1
ATOM 1845 C C . GLU A 1 229 ? 12.121 -13.830 -16.096 1.00 97.69 229 GLU A C 1
ATOM 1847 O O . GLU A 1 229 ? 12.004 -14.742 -16.915 1.00 97.69 229 GLU A O 1
ATOM 1852 N N . ILE A 1 230 ? 11.234 -12.829 -16.002 1.00 97.75 230 ILE A N 1
ATOM 1853 C CA . ILE A 1 230 ? 10.172 -12.621 -16.996 1.00 97.75 230 ILE A CA 1
ATOM 1854 C C . ILE A 1 230 ? 10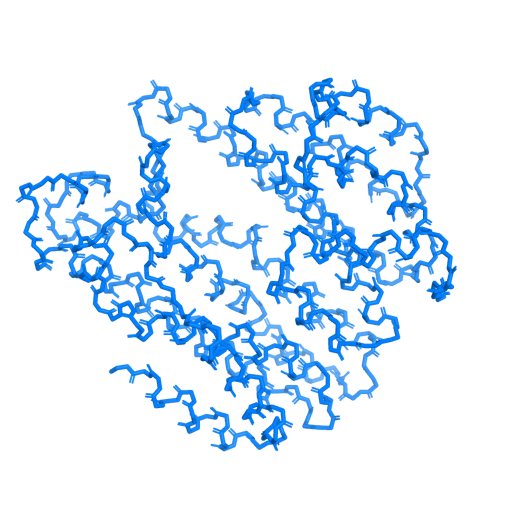.821 -12.104 -18.280 1.00 97.75 230 ILE A C 1
ATOM 1856 O O . ILE A 1 230 ? 10.652 -12.704 -19.336 1.00 97.75 230 ILE A O 1
ATOM 1860 N N . CYS A 1 231 ? 11.627 -11.047 -18.191 1.00 97.88 231 CYS A N 1
ATOM 1861 C CA . CYS A 1 231 ? 12.273 -10.418 -19.343 1.00 97.88 231 CYS A CA 1
ATOM 1862 C C . CYS A 1 231 ? 13.196 -11.381 -20.119 1.00 97.88 231 CYS A C 1
ATOM 1864 O O . CYS A 1 231 ? 13.175 -11.385 -21.351 1.00 97.88 231 CYS A O 1
ATOM 1866 N N . TRP A 1 232 ? 13.921 -12.271 -19.429 1.00 97.81 232 TRP A N 1
ATOM 1867 C CA . TRP A 1 232 ? 14.768 -13.294 -20.058 1.00 97.81 232 TRP A CA 1
ATOM 1868 C C . TRP A 1 232 ? 13.986 -14.270 -20.943 1.00 97.81 232 TRP A C 1
ATOM 1870 O O . TRP A 1 232 ? 14.487 -14.680 -21.990 1.00 97.81 232 TRP A O 1
ATOM 1880 N N . ARG A 1 233 ? 12.750 -14.631 -20.563 1.00 97.06 233 ARG A N 1
ATOM 1881 C CA . ARG A 1 233 ? 11.890 -15.517 -21.374 1.00 97.06 233 ARG A CA 1
ATOM 1882 C C . ARG A 1 233 ? 11.506 -14.897 -22.716 1.00 97.06 233 ARG A C 1
ATOM 1884 O O . ARG A 1 233 ? 11.219 -15.633 -23.654 1.00 97.06 233 ARG A O 1
ATOM 1891 N N . HIS A 1 234 ? 11.549 -13.569 -22.804 1.00 96.88 234 HIS A N 1
ATOM 1892 C CA . HIS A 1 234 ? 11.229 -12.796 -24.005 1.00 96.88 234 HIS A CA 1
ATOM 1893 C C . HIS A 1 234 ? 12.473 -12.230 -24.704 1.00 96.88 234 HIS A C 1
ATOM 1895 O O . HIS A 1 234 ? 12.356 -11.385 -25.587 1.00 96.88 234 HIS A O 1
ATOM 1901 N N . GLY A 1 235 ? 13.668 -12.710 -24.340 1.00 96.69 235 GLY A N 1
ATOM 1902 C CA . GLY A 1 235 ? 14.916 -12.406 -25.043 1.00 96.69 235 GLY A CA 1
ATOM 1903 C C . GLY A 1 235 ? 15.616 -11.110 -24.631 1.00 96.69 235 GLY A C 1
ATOM 1904 O O . GLY A 1 235 ? 16.609 -10.751 -25.261 1.00 96.69 235 GLY A O 1
ATOM 1905 N N . LEU A 1 236 ? 15.153 -10.423 -23.582 1.00 97.62 236 LEU A N 1
ATOM 1906 C CA . LEU A 1 236 ? 15.879 -9.285 -23.011 1.00 97.62 236 LEU A CA 1
ATOM 1907 C C . LEU A 1 236 ? 16.994 -9.772 -22.084 1.00 97.62 236 LEU A C 1
ATOM 1909 O O . LEU A 1 236 ? 16.864 -10.815 -21.443 1.00 97.62 236 LEU A O 1
ATOM 1913 N N . LYS A 1 237 ? 18.094 -9.019 -22.000 1.00 95.75 237 LYS A N 1
ATOM 1914 C CA . LYS A 1 237 ? 19.227 -9.369 -21.135 1.00 95.75 237 LYS A CA 1
ATOM 1915 C C . LYS A 1 237 ? 19.014 -8.853 -19.716 1.00 95.75 237 LYS A C 1
ATOM 1917 O O . LYS A 1 237 ? 19.313 -9.576 -18.766 1.00 95.75 237 LYS A O 1
ATOM 1922 N N . ASN A 1 238 ? 18.509 -7.629 -19.602 1.00 96.75 238 ASN A N 1
ATOM 1923 C CA . ASN A 1 238 ? 18.138 -6.994 -18.350 1.00 96.75 238 ASN A CA 1
ATOM 1924 C C . ASN A 1 238 ? 16.664 -6.574 -18.376 1.00 96.75 238 ASN A C 1
ATOM 1926 O O . ASN A 1 238 ? 16.094 -6.285 -19.428 1.00 96.75 238 ASN A O 1
ATOM 1930 N N . SER A 1 239 ? 16.048 -6.470 -17.205 1.00 97.12 239 SER A N 1
ATOM 1931 C CA . SER A 1 239 ? 14.647 -6.077 -17.057 1.00 97.12 239 SER A CA 1
ATOM 1932 C C . SER A 1 239 ? 14.391 -4.657 -17.548 1.00 97.12 239 SER A C 1
ATOM 1934 O O . SER A 1 239 ? 13.372 -4.408 -18.185 1.00 97.12 239 SER A O 1
ATOM 1936 N N . TYR A 1 240 ? 15.329 -3.741 -17.298 1.00 96.44 240 TYR A N 1
ATOM 1937 C CA . TYR A 1 240 ? 15.242 -2.347 -17.725 1.00 96.44 240 TYR A CA 1
ATOM 1938 C C . TYR A 1 240 ? 15.449 -2.152 -19.235 1.00 96.44 240 TYR A C 1
ATOM 1940 O O . TYR A 1 240 ? 15.091 -1.093 -19.745 1.00 96.44 240 TYR A O 1
ATOM 1948 N N . ASP A 1 241 ? 15.935 -3.161 -19.972 1.00 96.81 241 ASP A N 1
ATOM 1949 C CA . ASP A 1 241 ? 16.037 -3.081 -21.437 1.00 96.81 241 ASP A CA 1
ATOM 1950 C C . ASP A 1 241 ? 14.641 -2.897 -22.071 1.00 96.81 241 ASP A C 1
ATOM 1952 O O . ASP A 1 241 ? 14.522 -2.375 -23.172 1.00 96.81 241 ASP A O 1
ATOM 1956 N N . ILE A 1 242 ? 13.556 -3.247 -21.360 1.00 96.38 242 ILE A N 1
ATOM 1957 C CA . ILE A 1 242 ? 12.168 -3.046 -21.809 1.00 96.38 242 ILE A CA 1
ATOM 1958 C C . ILE A 1 242 ? 11.853 -1.584 -22.175 1.00 96.38 242 ILE A C 1
ATOM 1960 O O . ILE A 1 242 ? 10.952 -1.333 -22.980 1.00 96.38 242 ILE A O 1
ATOM 1964 N N . PHE A 1 243 ? 12.578 -0.624 -21.591 1.00 94.81 243 PHE A N 1
ATOM 1965 C CA . PHE A 1 243 ? 12.394 0.808 -21.825 1.00 94.81 243 PHE A CA 1
ATOM 1966 C C . PHE A 1 243 ? 13.155 1.324 -23.056 1.00 94.81 243 PHE A C 1
ATOM 1968 O O . PHE A 1 243 ? 12.900 2.449 -23.484 1.00 94.81 243 PHE A O 1
ATOM 1975 N N . GLU A 1 244 ? 14.040 0.520 -23.652 1.00 94.19 244 GLU A N 1
ATOM 1976 C CA . GLU A 1 244 ? 14.826 0.916 -24.822 1.00 94.19 244 GLU A CA 1
ATOM 1977 C C . GLU A 1 244 ? 13.947 1.018 -26.078 1.00 94.19 244 GLU A C 1
ATOM 1979 O O . GLU A 1 244 ? 13.049 0.191 -26.274 1.00 94.19 244 GLU A O 1
ATOM 1984 N N . PRO A 1 245 ? 14.154 2.034 -26.938 1.00 90.31 245 PRO A N 1
ATOM 1985 C CA . PRO A 1 245 ? 13.252 2.359 -28.044 1.00 90.31 245 PRO A CA 1
ATOM 1986 C C . PRO A 1 245 ? 13.197 1.295 -29.150 1.00 90.31 245 PRO A C 1
ATOM 1988 O O . PRO A 1 245 ? 12.248 1.290 -29.931 1.00 90.31 245 PRO A O 1
ATOM 1991 N N . ASP A 1 246 ? 14.190 0.413 -29.230 1.00 92.44 246 ASP A N 1
ATOM 1992 C CA . ASP A 1 246 ? 14.307 -0.667 -30.212 1.00 92.44 246 ASP A CA 1
ATOM 1993 C C . ASP A 1 246 ? 13.573 -1.956 -29.803 1.00 92.44 246 ASP A C 1
ATOM 1995 O O . ASP A 1 246 ? 13.353 -2.834 -30.644 1.00 92.44 246 ASP A O 1
ATOM 1999 N N . VAL A 1 247 ? 13.122 -2.070 -28.548 1.00 95.56 247 VAL A N 1
ATOM 2000 C CA . VAL A 1 247 ? 12.298 -3.202 -28.109 1.00 95.56 247 VAL A CA 1
ATOM 2001 C C . VAL A 1 247 ? 10.910 -3.124 -28.740 1.00 95.56 247 VAL A C 1
ATOM 2003 O O . VAL A 1 247 ? 10.167 -2.156 -28.560 1.00 95.56 247 VAL A O 1
ATOM 2006 N N . SER A 1 248 ? 10.532 -4.187 -29.456 1.00 95.12 248 SER A N 1
ATOM 2007 C CA . SER A 1 248 ? 9.240 -4.245 -30.145 1.00 95.12 248 SER A CA 1
ATOM 2008 C C . SER A 1 248 ? 8.047 -4.135 -29.174 1.00 95.12 248 SER A C 1
ATOM 2010 O O . SER A 1 248 ? 8.097 -4.690 -28.067 1.00 95.12 248 SER A O 1
ATOM 2012 N N . PRO A 1 249 ? 6.936 -3.493 -29.587 1.00 94.62 249 PRO A N 1
ATOM 2013 C CA . PRO A 1 249 ? 5.718 -3.419 -28.778 1.00 94.62 249 PRO A CA 1
ATOM 2014 C C . PRO A 1 249 ? 5.175 -4.788 -28.345 1.00 94.62 249 PRO A C 1
ATOM 2016 O O . PRO A 1 249 ? 4.677 -4.919 -27.228 1.00 94.62 249 PRO A O 1
ATOM 2019 N N . ASP A 1 250 ? 5.312 -5.815 -29.188 1.00 95.50 250 ASP A N 1
ATOM 2020 C CA . ASP A 1 250 ? 4.838 -7.169 -28.882 1.00 95.50 250 ASP A CA 1
ATOM 2021 C C . ASP A 1 250 ? 5.643 -7.821 -27.748 1.00 95.50 250 ASP A C 1
ATOM 2023 O O . ASP A 1 250 ? 5.057 -8.435 -26.859 1.00 95.50 250 ASP A O 1
ATOM 2027 N N . VAL A 1 251 ? 6.968 -7.625 -27.713 1.00 96.88 251 VAL A N 1
ATOM 2028 C CA . VAL A 1 251 ? 7.826 -8.107 -26.611 1.00 96.88 251 VAL A CA 1
ATOM 2029 C C . VAL A 1 251 ? 7.473 -7.410 -25.298 1.00 96.88 251 VAL A C 1
ATOM 2031 O O . VAL A 1 251 ? 7.283 -8.076 -24.279 1.00 96.88 251 VAL A O 1
ATOM 2034 N N . ARG A 1 252 ? 7.320 -6.077 -25.314 1.00 96.06 252 ARG A N 1
ATOM 2035 C CA . ARG A 1 252 ? 6.897 -5.318 -24.122 1.00 96.06 252 ARG A CA 1
ATOM 2036 C C . ARG A 1 252 ? 5.550 -5.807 -23.608 1.00 96.06 252 ARG A C 1
ATOM 2038 O O . ARG A 1 252 ? 5.384 -6.028 -22.412 1.00 96.06 252 ARG A O 1
ATOM 2045 N N . SER A 1 253 ? 4.606 -6.003 -24.522 1.00 95.88 253 SER A N 1
ATOM 2046 C CA . SER A 1 253 ? 3.269 -6.470 -24.194 1.00 95.88 253 SER A CA 1
ATOM 2047 C C . SER A 1 253 ? 3.274 -7.883 -23.608 1.00 95.88 253 SER A C 1
ATOM 2049 O O . SER A 1 253 ? 2.609 -8.131 -22.604 1.00 95.88 253 SER A O 1
ATOM 2051 N N . ALA A 1 254 ? 4.074 -8.798 -24.159 1.00 97.06 254 ALA A N 1
ATOM 2052 C CA . ALA A 1 254 ? 4.196 -10.155 -23.636 1.00 97.06 254 ALA A CA 1
ATOM 2053 C C . ALA A 1 254 ? 4.775 -10.178 -22.207 1.00 97.06 254 ALA A C 1
ATOM 2055 O O . ALA A 1 254 ? 4.236 -10.867 -21.339 1.00 97.06 254 ALA A O 1
ATOM 2056 N N . ILE A 1 255 ? 5.807 -9.367 -21.936 1.00 97.69 255 ILE A N 1
ATOM 2057 C CA . ILE A 1 255 ? 6.394 -9.209 -20.595 1.00 97.69 255 ILE A CA 1
ATOM 2058 C C . ILE A 1 255 ? 5.374 -8.623 -19.612 1.00 97.69 255 ILE A C 1
ATOM 2060 O O . ILE A 1 255 ? 5.153 -9.177 -18.532 1.00 97.69 255 ILE A O 1
ATOM 2064 N N . MET A 1 256 ? 4.731 -7.510 -19.977 1.00 96.69 256 MET A N 1
ATOM 2065 C CA . MET A 1 256 ? 3.761 -6.854 -19.099 1.00 96.69 256 MET A CA 1
ATOM 2066 C C . MET A 1 256 ? 2.544 -7.730 -18.842 1.00 96.69 256 MET A C 1
ATOM 2068 O O . MET A 1 256 ? 2.028 -7.730 -17.725 1.00 96.69 256 MET A O 1
ATOM 2072 N N . LYS A 1 257 ? 2.112 -8.513 -19.834 1.00 96.00 257 LYS A N 1
ATOM 2073 C CA . LYS A 1 257 ? 1.004 -9.448 -19.685 1.00 96.00 257 LYS A CA 1
ATOM 2074 C C . LYS A 1 257 ? 1.258 -10.472 -18.579 1.00 96.00 257 LYS A C 1
ATOM 2076 O O . LYS A 1 257 ? 0.349 -10.712 -17.792 1.00 96.00 257 LYS A O 1
ATOM 2081 N N . GLU A 1 258 ? 2.468 -11.018 -18.447 1.00 96.75 258 GLU A N 1
ATOM 2082 C CA . GLU A 1 258 ? 2.782 -11.938 -17.340 1.00 96.75 258 GLU A CA 1
ATOM 2083 C C . GLU A 1 258 ? 2.618 -11.268 -15.964 1.00 96.75 258 GLU A C 1
ATOM 2085 O O . GLU A 1 258 ? 2.083 -11.868 -15.027 1.00 96.75 258 GLU A O 1
ATOM 2090 N N . LEU A 1 259 ? 3.031 -10.003 -15.840 1.00 95.94 259 LEU A N 1
ATOM 2091 C CA . LEU A 1 259 ? 2.895 -9.247 -14.595 1.00 95.94 259 LEU A CA 1
ATOM 2092 C C . LEU A 1 259 ? 1.431 -8.865 -14.310 1.00 95.94 259 LEU A C 1
ATOM 2094 O O . LEU A 1 259 ? 0.973 -8.970 -13.171 1.00 95.94 259 LEU A O 1
ATOM 2098 N N . VAL A 1 260 ? 0.676 -8.482 -15.344 1.00 96.50 260 VAL A N 1
ATOM 2099 C CA . VAL A 1 260 ? -0.767 -8.207 -15.268 1.00 96.50 260 VAL A CA 1
ATOM 2100 C C . VAL A 1 260 ? -1.545 -9.464 -14.877 1.00 96.50 260 VAL A C 1
ATOM 2102 O O . VAL A 1 260 ? -2.394 -9.400 -13.988 1.00 96.50 260 VAL A O 1
ATOM 2105 N N . ASP A 1 261 ? -1.230 -10.619 -15.463 1.00 96.50 261 ASP A N 1
ATOM 2106 C CA . ASP A 1 261 ? -1.869 -11.896 -15.135 1.00 96.50 261 ASP A CA 1
ATOM 2107 C C . ASP A 1 261 ? -1.591 -12.293 -13.670 1.00 96.50 261 ASP A C 1
ATOM 2109 O O . ASP A 1 261 ? -2.491 -12.765 -12.967 1.00 96.50 261 ASP A O 1
ATOM 2113 N N . LYS A 1 262 ? -0.386 -12.006 -13.152 1.00 96.69 262 LYS A N 1
ATOM 2114 C CA . LYS A 1 262 ? -0.069 -12.155 -11.722 1.00 96.69 262 LYS A CA 1
ATOM 2115 C C . LYS A 1 262 ? -0.915 -11.231 -10.837 1.00 96.69 262 LYS A C 1
ATOM 2117 O O . LYS A 1 262 ? -1.434 -11.680 -9.813 1.00 96.69 262 LYS A O 1
ATOM 2122 N N . ALA A 1 263 ? -1.083 -9.963 -11.214 1.00 97.25 263 ALA A N 1
ATOM 2123 C CA . ALA A 1 263 ? -1.928 -9.028 -10.470 1.00 97.25 263 ALA A CA 1
ATOM 2124 C C . ALA A 1 263 ? -3.399 -9.484 -10.445 1.00 97.25 263 ALA A C 1
ATOM 2126 O O . ALA A 1 263 ? -4.026 -9.474 -9.383 1.00 97.25 263 ALA A O 1
ATOM 2127 N N . TRP A 1 264 ? -3.923 -9.974 -11.575 1.00 97.94 264 TRP A N 1
ATOM 2128 C CA . TRP A 1 264 ? -5.255 -10.581 -11.650 1.00 97.94 264 TRP A CA 1
ATOM 2129 C C . TRP A 1 264 ? -5.394 -11.818 -10.763 1.00 97.94 264 TRP A C 1
ATOM 2131 O O . TRP A 1 264 ? -6.410 -11.955 -10.087 1.00 97.94 264 TRP A O 1
ATOM 2141 N N . SER A 1 265 ? -4.379 -12.685 -10.689 1.00 97.88 265 SER A N 1
ATOM 2142 C CA . SER A 1 265 ? -4.407 -13.834 -9.772 1.00 97.88 265 SER A CA 1
ATOM 2143 C C . SER A 1 265 ? -4.561 -13.399 -8.312 1.00 97.88 265 SER A C 1
ATOM 2145 O O . SER A 1 265 ? -5.344 -13.992 -7.571 1.00 97.88 265 SER A O 1
ATOM 2147 N N . HIS A 1 266 ? -3.852 -12.350 -7.886 1.00 98.31 266 HIS A N 1
ATOM 2148 C CA . HIS A 1 266 ? -4.008 -11.827 -6.529 1.00 98.31 266 HIS A CA 1
ATOM 2149 C C . HIS A 1 266 ? -5.366 -11.141 -6.327 1.00 98.31 266 HIS A C 1
ATOM 2151 O O . HIS A 1 266 ? -5.946 -11.253 -5.245 1.00 98.31 266 HIS A O 1
ATOM 2157 N N . LEU A 1 267 ? -5.918 -10.469 -7.344 1.00 98.25 267 LEU A N 1
ATOM 2158 C CA . LEU A 1 267 ? -7.280 -9.930 -7.280 1.00 98.25 267 LEU A CA 1
ATOM 2159 C C . LEU A 1 267 ? -8.335 -11.038 -7.171 1.00 98.25 267 LEU A C 1
ATOM 2161 O O . LEU A 1 267 ? -9.270 -10.886 -6.389 1.00 98.25 267 LEU A O 1
ATOM 2165 N N . ASP A 1 268 ? -8.169 -12.165 -7.867 1.00 98.38 268 ASP A N 1
ATOM 2166 C CA . ASP A 1 268 ? -9.074 -13.316 -7.772 1.00 98.38 268 ASP A CA 1
ATOM 2167 C C . ASP A 1 268 ? -9.127 -13.843 -6.326 1.00 98.38 268 ASP A C 1
ATOM 2169 O O . ASP A 1 268 ? -10.209 -14.022 -5.755 1.00 98.38 268 ASP A O 1
ATOM 2173 N N . ASP A 1 269 ? -7.964 -14.018 -5.695 1.00 98.50 269 ASP A N 1
ATOM 2174 C CA . ASP A 1 269 ? -7.852 -14.371 -4.275 1.00 98.50 269 ASP A CA 1
ATOM 2175 C C . ASP A 1 269 ? -8.471 -13.305 -3.366 1.00 98.50 269 ASP A C 1
ATOM 2177 O O . ASP A 1 269 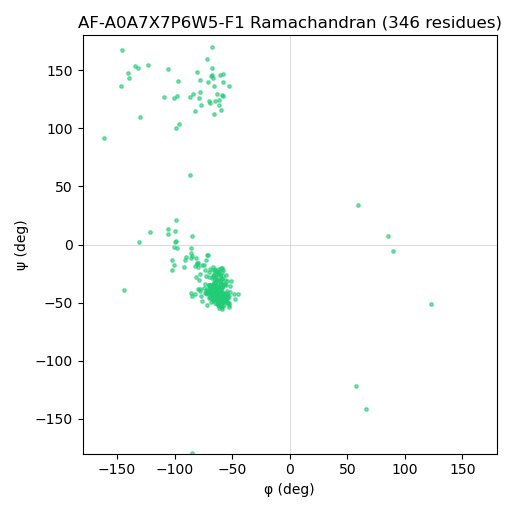? -9.171 -13.620 -2.404 1.00 98.50 269 ASP A O 1
ATOM 2181 N N . SER A 1 270 ? -8.267 -12.030 -3.690 1.00 98.44 270 SER A N 1
ATOM 2182 C CA . SER A 1 270 ? -8.809 -10.904 -2.927 1.00 98.44 270 SER A CA 1
ATOM 2183 C C . SER A 1 270 ? -10.332 -10.822 -3.000 1.00 98.44 270 SER A C 1
ATOM 2185 O O . SER A 1 270 ? -10.992 -10.455 -2.028 1.00 98.44 270 SER A O 1
ATOM 2187 N N . ILE A 1 271 ? -10.930 -11.185 -4.135 1.00 98.38 271 ILE A N 1
ATOM 2188 C CA . ILE A 1 271 ? -12.380 -11.311 -4.244 1.00 98.38 271 ILE A CA 1
ATOM 2189 C C . ILE A 1 271 ? -12.848 -12.480 -3.379 1.00 98.38 271 ILE A C 1
ATOM 2191 O O . ILE A 1 271 ? -13.749 -12.281 -2.564 1.00 98.38 271 ILE A O 1
ATOM 2195 N N . ARG A 1 272 ? -12.197 -13.653 -3.440 1.00 98.50 272 ARG A N 1
ATOM 2196 C CA . ARG A 1 272 ? -12.508 -14.784 -2.540 1.00 98.50 272 ARG A CA 1
ATOM 2197 C C . ARG A 1 272 ? -12.436 -14.369 -1.068 1.00 98.50 272 ARG A C 1
ATOM 2199 O O . ARG A 1 272 ? -13.369 -14.666 -0.326 1.00 98.50 272 ARG A O 1
ATOM 2206 N N . TYR A 1 273 ? -11.401 -13.626 -0.675 1.00 98.56 273 TYR A N 1
ATOM 2207 C CA . TYR A 1 273 ? -11.248 -13.031 0.655 1.00 98.56 273 TYR A CA 1
ATOM 2208 C C . TYR A 1 273 ? -12.481 -12.207 1.055 1.00 98.56 273 TYR A C 1
ATOM 2210 O O . TYR A 1 273 ? -13.110 -12.463 2.081 1.00 98.56 273 TYR A O 1
ATOM 2218 N N . VAL A 1 274 ? -12.899 -11.251 0.221 1.00 98.19 274 VAL A N 1
ATOM 2219 C CA . VAL A 1 274 ? -14.035 -10.370 0.539 1.00 98.19 274 VAL A CA 1
ATOM 2220 C C . VAL A 1 274 ? -15.363 -11.120 0.602 1.00 98.19 274 VAL A C 1
ATOM 2222 O O . VAL A 1 274 ? -16.230 -10.783 1.411 1.00 98.19 274 VAL A O 1
ATOM 2225 N N . LEU A 1 275 ? -15.546 -12.147 -0.228 1.00 98.31 275 LEU A N 1
ATOM 2226 C CA . LEU A 1 275 ? -16.776 -12.937 -0.247 1.00 98.31 275 LEU A CA 1
ATOM 2227 C C . LEU A 1 275 ? -16.983 -13.751 1.038 1.00 98.31 275 LEU A C 1
ATOM 2229 O O . LEU A 1 275 ? -18.137 -14.081 1.334 1.00 98.31 275 LEU A O 1
ATOM 2233 N N . LYS A 1 276 ? -15.907 -14.020 1.793 1.00 98.31 276 LYS A N 1
ATOM 2234 C CA . LYS A 1 276 ? -15.938 -14.656 3.119 1.00 98.31 276 LYS A CA 1
ATOM 2235 C C . LYS A 1 276 ? -16.347 -13.707 4.237 1.00 98.31 276 LYS A C 1
ATOM 2237 O O . LYS A 1 276 ? -16.927 -14.151 5.219 1.00 98.31 276 LYS A O 1
ATOM 2242 N N . ILE A 1 277 ? -16.138 -12.402 4.071 1.00 98.38 277 ILE A N 1
ATOM 2243 C CA . ILE A 1 277 ? -16.586 -11.410 5.053 1.00 98.38 277 ILE A CA 1
ATOM 2244 C C . ILE A 1 277 ? -18.124 -11.446 5.130 1.00 98.38 277 ILE A C 1
ATOM 2246 O O . ILE A 1 277 ? -18.781 -11.328 4.087 1.00 98.38 277 ILE A O 1
ATOM 2250 N N . PRO A 1 278 ? -18.734 -11.552 6.325 1.00 98.00 278 PRO A N 1
ATOM 2251 C CA . PRO A 1 278 ? -20.180 -11.643 6.476 1.00 98.00 278 PRO A CA 1
ATOM 2252 C C . PRO A 1 278 ? -20.906 -10.503 5.760 1.00 98.00 278 PRO A C 1
ATOM 2254 O O . PRO A 1 278 ? -20.537 -9.334 5.860 1.00 98.00 278 PRO A O 1
ATOM 2257 N N . ARG A 1 279 ? -21.991 -10.822 5.046 1.00 97.62 279 ARG A N 1
ATOM 2258 C CA . ARG A 1 279 ? -22.747 -9.839 4.239 1.00 97.62 279 ARG A CA 1
ATOM 2259 C C . ARG A 1 279 ? -23.334 -8.696 5.067 1.00 97.62 279 ARG A C 1
ATOM 2261 O O . ARG A 1 279 ? -23.548 -7.612 4.535 1.00 97.62 279 ARG A O 1
ATOM 2268 N N . VAL A 1 280 ? -23.584 -8.939 6.353 1.00 96.69 280 VAL A N 1
ATOM 2269 C CA . VAL A 1 280 ? -24.051 -7.933 7.319 1.00 96.69 280 VAL A CA 1
ATOM 2270 C C . VAL A 1 280 ? -22.979 -6.890 7.645 1.00 96.69 280 VAL A C 1
ATOM 2272 O O . VAL A 1 280 ? -23.304 -5.775 8.053 1.00 96.69 280 VAL A O 1
ATOM 2275 N N . ASP A 1 281 ? -21.707 -7.209 7.403 1.00 96.81 281 ASP A N 1
ATOM 2276 C CA . ASP A 1 281 ? -20.559 -6.379 7.745 1.00 96.81 281 ASP A CA 1
ATOM 2277 C C . ASP A 1 281 ? -20.232 -5.364 6.642 1.00 96.81 281 ASP A C 1
ATOM 2279 O O . ASP A 1 281 ? -19.164 -5.338 6.022 1.00 96.81 281 ASP A O 1
ATOM 2283 N N . ARG A 1 282 ? -21.223 -4.511 6.360 1.00 97.94 282 ARG A N 1
ATOM 2284 C CA . ARG A 1 282 ? -21.223 -3.567 5.233 1.00 97.94 282 ARG A CA 1
ATOM 2285 C C . ARG A 1 282 ? -19.924 -2.776 5.109 1.00 97.94 282 ARG A C 1
ATOM 2287 O O . ARG A 1 282 ? -19.408 -2.612 4.009 1.00 97.94 282 ARG A O 1
ATOM 2294 N N . ARG A 1 283 ? -19.431 -2.228 6.220 1.00 98.19 283 ARG A N 1
ATOM 2295 C CA . ARG A 1 283 ? -18.301 -1.289 6.213 1.00 98.19 283 ARG A CA 1
ATOM 2296 C C . ARG A 1 283 ? -16.989 -1.989 5.885 1.00 98.19 283 ARG A C 1
ATOM 2298 O O . ARG A 1 283 ? -16.233 -1.458 5.085 1.00 98.19 283 ARG A O 1
ATOM 2305 N N . ILE A 1 284 ? -16.756 -3.178 6.439 1.00 98.44 284 ILE A N 1
ATOM 2306 C CA . ILE A 1 284 ? -15.556 -3.968 6.140 1.00 98.44 284 ILE A CA 1
ATOM 2307 C C . ILE A 1 284 ? -15.585 -4.418 4.676 1.00 98.44 284 ILE A C 1
ATOM 2309 O O . ILE A 1 284 ? -14.608 -4.238 3.954 1.00 98.44 284 ILE A O 1
ATOM 2313 N N . ARG A 1 285 ? -16.740 -4.895 4.189 1.00 98.44 285 ARG A N 1
ATOM 2314 C CA . ARG A 1 285 ? -16.892 -5.260 2.772 1.00 98.44 285 ARG A CA 1
ATOM 2315 C C . ARG A 1 285 ? -16.612 -4.079 1.849 1.00 98.44 285 ARG A C 1
ATOM 2317 O O . ARG A 1 285 ? -15.846 -4.231 0.909 1.00 98.44 285 ARG A O 1
ATOM 2324 N N . LEU A 1 286 ? -17.172 -2.898 2.119 1.00 98.56 286 LEU A N 1
ATOM 2325 C CA . LEU A 1 286 ? -16.911 -1.705 1.303 1.00 98.56 286 LEU A CA 1
ATOM 2326 C C . LEU A 1 286 ? -15.456 -1.233 1.382 1.00 98.56 286 LEU A C 1
ATOM 2328 O O . LEU A 1 286 ? -14.888 -0.888 0.349 1.00 98.56 286 LEU A O 1
ATOM 2332 N N . PHE A 1 287 ? -14.848 -1.276 2.572 1.00 98.44 287 PHE A N 1
ATOM 2333 C CA . PHE A 1 287 ? -13.434 -0.956 2.770 1.00 98.44 287 PHE A CA 1
ATOM 2334 C C . PHE A 1 287 ? -12.532 -1.795 1.856 1.00 98.44 287 PHE A C 1
ATOM 2336 O O . PHE A 1 287 ? -11.587 -1.258 1.285 1.00 98.44 287 PHE A O 1
ATOM 2343 N N . CYS A 1 288 ? -12.848 -3.081 1.677 1.00 98.25 288 CYS A N 1
ATOM 2344 C CA . CYS A 1 288 ? -12.107 -3.967 0.783 1.00 98.25 288 CYS A CA 1
ATOM 2345 C C . CYS A 1 288 ? -12.524 -3.837 -0.692 1.00 98.25 288 CYS A C 1
ATOM 2347 O O . CYS A 1 288 ? -11.665 -3.810 -1.565 1.00 98.25 288 CYS A O 1
ATOM 2349 N N . LEU A 1 289 ? -13.822 -3.747 -1.000 1.00 98.38 289 LEU A N 1
ATOM 2350 C CA . LEU A 1 289 ? -14.316 -3.732 -2.385 1.00 98.38 289 LEU A CA 1
ATOM 2351 C C . LEU A 1 289 ? -13.832 -2.512 -3.167 1.00 98.38 289 LEU A C 1
ATOM 2353 O O . LEU A 1 289 ? -13.484 -2.639 -4.335 1.00 98.38 289 LEU A O 1
ATOM 2357 N N . TRP A 1 290 ? -13.807 -1.331 -2.549 1.00 98.12 290 TRP A N 1
ATOM 2358 C CA . TRP A 1 290 ? -13.419 -0.100 -3.238 1.00 98.12 290 TRP A CA 1
ATOM 2359 C C . TRP A 1 290 ? -12.006 -0.146 -3.833 1.00 98.12 290 TRP A C 1
ATOM 2361 O O . TRP A 1 290 ? -11.896 0.045 -5.046 1.00 98.12 290 TRP A O 1
ATOM 2371 N N . PRO A 1 291 ? -10.933 -0.426 -3.068 1.00 97.12 291 PRO A N 1
ATOM 2372 C CA . PRO A 1 291 ? -9.596 -0.519 -3.643 1.00 97.12 291 PRO A CA 1
ATOM 2373 C C . PRO A 1 291 ? -9.460 -1.684 -4.632 1.00 97.12 291 PRO A C 1
ATOM 2375 O O . PRO A 1 291 ? -8.784 -1.512 -5.641 1.00 97.12 291 PRO A O 1
ATOM 2378 N N . LEU A 1 292 ? -10.135 -2.821 -4.411 1.00 97.56 292 LEU A N 1
ATOM 2379 C CA . LEU A 1 292 ? -10.068 -3.966 -5.329 1.00 97.56 292 LEU A CA 1
ATOM 2380 C C . LEU A 1 292 ? -10.700 -3.674 -6.690 1.00 97.56 292 LEU A C 1
ATOM 2382 O O . LEU A 1 292 ? -10.085 -3.946 -7.715 1.00 97.56 292 LEU A O 1
ATOM 2386 N N . PHE A 1 293 ? -11.891 -3.073 -6.723 1.00 97.94 293 PHE A N 1
ATOM 2387 C CA . PHE A 1 293 ? -12.519 -2.682 -7.988 1.00 97.94 293 PHE A CA 1
ATOM 2388 C C . PHE A 1 293 ? -11.733 -1.569 -8.684 1.00 97.94 293 PHE A C 1
ATOM 2390 O O . PHE A 1 293 ? -11.616 -1.579 -9.903 1.00 97.94 293 PHE A O 1
ATOM 2397 N N . MET A 1 294 ? -11.138 -0.633 -7.934 1.00 96.88 294 MET A N 1
ATOM 2398 C CA . MET A 1 294 ? -10.246 0.370 -8.525 1.00 96.88 294 MET A CA 1
ATOM 2399 C C . MET A 1 294 ? -8.985 -0.264 -9.121 1.00 96.88 294 MET A C 1
ATOM 2401 O O . MET A 1 294 ? -8.531 0.176 -10.174 1.00 96.88 294 MET A O 1
ATOM 2405 N N . ALA A 1 295 ? -8.407 -1.273 -8.470 1.00 96.69 295 ALA A N 1
ATOM 2406 C CA . ALA A 1 295 ? -7.269 -2.015 -9.002 1.00 96.69 295 ALA A CA 1
ATOM 2407 C C . ALA A 1 295 ? -7.657 -2.798 -10.267 1.00 96.69 295 ALA A C 1
ATOM 2409 O O . ALA A 1 295 ? -6.999 -2.638 -11.289 1.00 96.69 295 ALA A O 1
ATOM 2410 N N . ALA A 1 296 ? -8.774 -3.532 -10.237 1.00 97.69 296 ALA A N 1
ATOM 2411 C CA . ALA A 1 296 ? -9.299 -4.272 -11.385 1.00 97.69 296 ALA A CA 1
ATOM 2412 C C . ALA A 1 296 ? -9.583 -3.365 -12.596 1.00 97.69 296 ALA A C 1
ATOM 2414 O O . ALA A 1 296 ? -9.187 -3.687 -13.710 1.00 97.69 296 ALA A O 1
ATOM 2415 N N . GLU A 1 297 ? -10.199 -2.199 -12.388 1.00 97.12 297 GLU A N 1
ATOM 2416 C CA . GLU A 1 297 ? -10.448 -1.215 -13.454 1.00 97.12 297 GLU A CA 1
ATOM 2417 C C . GLU A 1 297 ? -9.143 -0.621 -14.010 1.00 97.12 297 GLU A C 1
ATOM 2419 O O . GLU A 1 297 ? -9.029 -0.410 -15.216 1.00 97.12 297 GLU A O 1
ATOM 2424 N N . ASN A 1 298 ? -8.123 -0.389 -13.169 1.00 95.38 298 ASN A N 1
ATOM 2425 C CA . ASN A 1 298 ? -6.806 0.020 -13.672 1.00 95.38 298 ASN A CA 1
ATOM 2426 C C . ASN A 1 298 ? -6.160 -1.090 -14.514 1.00 95.38 298 ASN A C 1
ATOM 2428 O O . ASN A 1 298 ? -5.629 -0.788 -15.575 1.00 95.38 298 ASN A O 1
ATOM 2432 N N . LEU A 1 299 ? -6.209 -2.355 -14.083 1.00 96.06 299 LEU A N 1
ATOM 2433 C CA . LEU A 1 299 ? -5.654 -3.465 -14.867 1.00 96.06 299 LEU A CA 1
ATOM 2434 C C . LEU A 1 299 ? -6.417 -3.685 -16.178 1.00 96.06 299 LEU A C 1
ATOM 2436 O O . LEU A 1 299 ? -5.796 -3.947 -17.200 1.00 96.06 299 LEU A O 1
ATOM 2440 N N . SER A 1 300 ? -7.743 -3.533 -16.166 1.00 95.94 300 SER A N 1
ATOM 2441 C CA . SER A 1 300 ? -8.577 -3.602 -17.371 1.00 95.94 300 SER A CA 1
ATOM 2442 C C . SER A 1 300 ? -8.200 -2.507 -18.377 1.00 95.94 300 SER A C 1
ATOM 2444 O O . SER A 1 300 ? -8.033 -2.784 -19.560 1.00 95.94 300 SER A O 1
ATOM 2446 N N . LEU A 1 301 ? -7.972 -1.277 -17.894 1.00 94.00 301 LEU A N 1
ATOM 2447 C CA . LEU A 1 301 ? -7.481 -0.161 -18.709 1.00 94.00 301 LEU A CA 1
ATOM 2448 C C . LEU A 1 301 ? -6.073 -0.415 -19.271 1.00 94.00 301 LEU A C 1
ATOM 2450 O O . LEU A 1 301 ? -5.791 -0.033 -20.403 1.00 94.00 301 LEU A O 1
ATOM 2454 N N . ILE A 1 302 ? -5.189 -1.020 -18.475 1.00 93.25 302 ILE A N 1
ATOM 2455 C CA . ILE A 1 302 ? -3.808 -1.331 -18.871 1.00 93.25 302 ILE A CA 1
ATOM 2456 C C . ILE A 1 302 ? -3.765 -2.452 -19.914 1.00 93.25 302 ILE A C 1
ATOM 2458 O O . ILE A 1 302 ? -2.911 -2.425 -20.799 1.00 93.25 302 ILE A O 1
ATOM 2462 N N . GLY A 1 303 ? -4.683 -3.417 -19.824 1.00 93.00 303 GLY A N 1
ATOM 2463 C CA . GLY A 1 303 ? -4.788 -4.530 -20.759 1.00 93.00 303 GLY A CA 1
ATOM 2464 C C . GLY A 1 303 ? -3.496 -5.343 -20.826 1.00 93.00 303 GLY A C 1
ATOM 2465 O O . GLY A 1 303 ? -3.023 -5.868 -19.822 1.00 93.00 303 GLY A O 1
ATOM 2466 N N . ASP A 1 304 ? -2.921 -5.433 -22.022 1.00 89.44 304 ASP A N 1
ATOM 2467 C CA . ASP A 1 304 ? -1.665 -6.133 -22.301 1.00 89.44 304 ASP A CA 1
ATOM 2468 C C . ASP A 1 304 ? -0.411 -5.267 -22.045 1.00 89.44 304 ASP A C 1
ATOM 2470 O O . ASP A 1 304 ? 0.700 -5.673 -22.374 1.00 89.44 304 ASP A O 1
ATOM 2474 N N . GLY A 1 305 ? -0.577 -4.070 -21.471 1.00 89.19 305 GLY A N 1
ATOM 2475 C CA . GLY A 1 305 ? 0.505 -3.159 -21.109 1.00 89.19 305 GLY A CA 1
ATOM 2476 C C . GLY A 1 305 ? 0.927 -2.174 -22.199 1.00 89.19 305 GLY A C 1
ATOM 2477 O O . GLY A 1 305 ? 1.718 -1.285 -21.897 1.00 89.19 305 GLY A O 1
ATOM 2478 N N . LYS A 1 306 ? 0.399 -2.252 -23.430 1.00 88.94 306 LYS A N 1
ATOM 2479 C CA . LYS A 1 306 ? 0.790 -1.335 -24.527 1.00 88.94 306 LYS A CA 1
ATOM 2480 C C . LYS A 1 306 ? 0.633 0.140 -24.166 1.00 88.94 306 LYS A C 1
ATOM 2482 O O . LYS A 1 306 ? 1.559 0.927 -24.345 1.00 88.94 306 LYS A O 1
ATOM 2487 N N . ILE A 1 307 ? -0.483 0.483 -23.521 1.00 90.31 307 ILE A N 1
ATOM 2488 C CA . ILE A 1 307 ? -0.796 1.861 -23.117 1.00 90.31 307 ILE A CA 1
ATOM 2489 C C . ILE A 1 307 ? 0.260 2.487 -22.186 1.00 90.31 307 ILE A C 1
ATOM 2491 O O . ILE A 1 307 ? 0.381 3.706 -22.142 1.00 90.31 307 ILE A O 1
ATOM 2495 N N . ILE A 1 308 ? 1.039 1.675 -21.457 1.00 90.06 308 ILE A N 1
ATOM 2496 C CA . ILE A 1 308 ? 2.123 2.144 -20.575 1.00 90.06 308 ILE A CA 1
ATOM 2497 C C . ILE A 1 308 ? 3.309 2.690 -21.388 1.00 90.06 308 ILE A C 1
ATOM 2499 O O . ILE A 1 308 ? 4.065 3.541 -20.913 1.00 90.06 308 ILE A O 1
ATOM 2503 N N . PHE A 1 309 ? 3.499 2.191 -22.609 1.00 88.94 309 PHE A N 1
ATOM 2504 C CA . PHE A 1 309 ? 4.620 2.562 -23.467 1.00 88.94 309 PHE A CA 1
ATOM 2505 C C . PHE A 1 309 ? 4.237 3.552 -24.570 1.00 88.94 309 PHE A C 1
ATOM 2507 O O . PHE A 1 309 ? 5.112 4.280 -25.032 1.00 88.94 309 PHE A O 1
ATOM 2514 N N . ASP A 1 310 ? 2.955 3.628 -24.931 1.00 84.62 310 ASP A N 1
ATOM 2515 C CA . ASP A 1 310 ? 2.448 4.486 -26.011 1.00 84.62 310 ASP A CA 1
ATOM 2516 C C . ASP A 1 310 ? 2.273 5.965 -25.613 1.00 84.62 310 ASP A C 1
ATOM 2518 O O . ASP A 1 310 ? 2.128 6.829 -26.478 1.00 84.62 310 ASP A O 1
ATOM 2522 N N . SER A 1 311 ? 2.269 6.277 -24.314 1.00 78.81 311 SER A N 1
ATOM 2523 C CA . SER A 1 311 ? 2.088 7.635 -23.792 1.00 78.81 311 SER A CA 1
ATOM 2524 C C . SER A 1 311 ? 2.996 7.900 -22.592 1.00 78.81 311 SER A C 1
ATOM 2526 O O . SER A 1 311 ? 3.256 7.008 -21.789 1.00 78.81 311 SER A O 1
ATOM 2528 N N . GLU A 1 312 ? 3.440 9.150 -22.441 1.00 75.56 312 GLU A N 1
ATOM 2529 C CA . GLU A 1 312 ? 4.094 9.626 -21.211 1.00 75.56 312 GLU A CA 1
ATOM 2530 C C . GLU A 1 312 ? 3.083 9.847 -20.071 1.00 75.56 312 GLU A C 1
ATOM 2532 O O . GLU A 1 312 ? 3.451 9.926 -18.898 1.00 75.56 312 GLU A O 1
ATOM 2537 N N . GLU A 1 313 ? 1.788 9.954 -20.388 1.00 79.00 313 GLU A N 1
ATOM 2538 C CA . GLU A 1 313 ? 0.748 10.090 -19.373 1.00 79.00 313 GLU A CA 1
ATOM 2539 C C . GLU A 1 313 ? 0.429 8.744 -18.719 1.00 79.00 313 GLU A C 1
ATOM 2541 O O . GLU A 1 313 ? 0.129 7.751 -19.381 1.00 79.00 313 GLU A O 1
ATOM 2546 N N . LYS A 1 314 ? 0.396 8.730 -17.382 1.00 79.81 314 LYS A N 1
ATOM 2547 C CA . LYS A 1 314 ? 0.012 7.540 -16.619 1.00 79.81 314 LYS A CA 1
ATOM 2548 C C . LYS A 1 314 ? -1.421 7.108 -16.925 1.00 79.81 314 LYS A C 1
ATOM 2550 O O . LYS A 1 314 ? -2.373 7.848 -16.656 1.00 79.81 314 LYS A O 1
ATOM 2555 N N . ALA A 1 315 ? -1.580 5.851 -17.334 1.00 81.56 315 ALA A N 1
ATOM 2556 C CA . ALA A 1 315 ? -2.880 5.198 -17.409 1.00 81.56 315 ALA A CA 1
ATOM 2557 C C . ALA A 1 315 ? -3.542 5.178 -16.020 1.00 81.56 315 ALA A C 1
ATOM 2559 O O . ALA A 1 315 ? -3.039 4.585 -15.060 1.00 81.56 315 ALA A O 1
ATOM 2560 N N . LYS A 1 316 ? -4.679 5.867 -15.889 1.00 86.50 316 LYS A N 1
ATOM 2561 C CA . LYS A 1 316 ? -5.383 6.005 -14.613 1.00 86.50 316 LYS A CA 1
ATOM 2562 C C . LYS A 1 316 ? -6.887 6.074 -14.808 1.00 86.50 316 LYS A C 1
ATOM 2564 O O . LYS A 1 316 ? -7.389 6.850 -15.619 1.00 86.50 316 LYS A O 1
ATOM 2569 N N . ILE A 1 317 ? -7.616 5.347 -13.964 1.00 92.25 317 ILE A N 1
ATOM 2570 C CA . ILE A 1 317 ? -9.075 5.448 -13.911 1.00 92.25 317 ILE A CA 1
ATOM 2571 C C . ILE A 1 317 ? -9.545 6.876 -13.598 1.00 92.25 317 ILE A C 1
ATOM 2573 O O . ILE A 1 317 ? -9.004 7.593 -12.747 1.00 92.25 317 ILE A O 1
ATOM 2577 N N . SER A 1 318 ? -10.611 7.291 -14.273 1.00 93.44 318 SER A N 1
ATOM 2578 C CA . SER A 1 318 ? -11.185 8.623 -14.107 1.00 93.44 318 SER A CA 1
ATOM 2579 C C . SER A 1 318 ? -11.908 8.787 -12.762 1.00 93.44 318 SER A C 1
ATOM 2581 O O . SER A 1 318 ? -12.373 7.831 -12.135 1.00 93.44 318 SER A O 1
ATOM 2583 N N . ARG A 1 319 ? -12.093 10.041 -12.321 1.00 91.94 319 ARG A N 1
ATOM 2584 C CA . ARG A 1 319 ? -12.889 10.346 -11.113 1.00 91.94 319 ARG A CA 1
ATOM 2585 C C . ARG A 1 319 ? -14.343 9.876 -11.234 1.00 91.94 319 ARG A C 1
ATOM 2587 O O . ARG A 1 319 ? -14.958 9.565 -10.216 1.00 91.94 319 ARG A O 1
ATOM 2594 N N . SER A 1 320 ? -14.909 9.853 -12.443 1.00 96.06 320 SER A N 1
ATOM 2595 C CA . SER A 1 320 ? -16.257 9.324 -12.682 1.00 96.06 320 SER A CA 1
ATOM 2596 C C . SER A 1 320 ? -16.304 7.810 -12.480 1.00 96.06 320 SER A C 1
ATOM 2598 O O . SER A 1 320 ? -17.232 7.336 -11.829 1.00 96.06 320 SER A O 1
ATOM 2600 N N . THR A 1 321 ? -15.276 7.079 -12.921 1.00 96.06 321 THR A N 1
ATOM 2601 C CA . THR A 1 321 ? -15.129 5.633 -12.677 1.00 96.06 321 THR A CA 1
ATOM 2602 C C . THR A 1 321 ? -15.045 5.337 -11.181 1.00 96.06 321 THR A C 1
ATOM 2604 O O . THR A 1 321 ? -15.827 4.544 -10.669 1.00 96.06 321 THR A O 1
ATOM 2607 N N . VAL A 1 322 ? -14.213 6.072 -10.433 1.00 95.62 322 VAL A N 1
ATOM 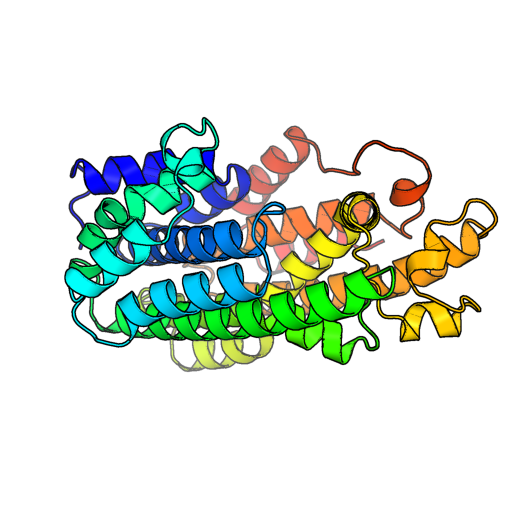2608 C CA . VAL A 1 322 ? -14.134 5.955 -8.962 1.00 95.62 322 VAL A CA 1
ATOM 2609 C C . VAL A 1 322 ? -15.502 6.168 -8.297 1.00 95.62 322 VAL A C 1
ATOM 2611 O O . VAL A 1 322 ? -15.909 5.383 -7.442 1.00 95.62 322 VAL A O 1
ATOM 2614 N N . LYS A 1 323 ? -16.250 7.205 -8.700 1.00 96.00 323 LYS A N 1
ATOM 2615 C CA . LYS A 1 323 ? -17.602 7.466 -8.172 1.00 96.00 323 LYS A CA 1
ATOM 2616 C C . LYS A 1 323 ? -18.586 6.346 -8.516 1.00 96.00 323 LYS A C 1
ATOM 2618 O O . LYS A 1 323 ? -19.410 6.003 -7.670 1.00 96.00 323 LYS A O 1
ATOM 2623 N N . LYS A 1 324 ? -18.505 5.790 -9.729 1.00 97.62 324 LYS A N 1
ATOM 2624 C CA . LYS A 1 324 ? -19.328 4.658 -10.170 1.00 97.62 324 LYS A CA 1
ATOM 2625 C C . LYS A 1 324 ? -19.048 3.423 -9.314 1.00 97.62 324 LYS A C 1
ATOM 2627 O O . LYS A 1 324 ? -19.986 2.896 -8.729 1.00 97.62 324 LYS A O 1
ATOM 2632 N N . ILE A 1 325 ? -17.777 3.054 -9.134 1.00 97.50 325 ILE A N 1
ATOM 2633 C CA . ILE A 1 325 ? -17.361 1.948 -8.256 1.00 97.50 325 ILE A CA 1
ATOM 2634 C C . ILE A 1 325 ? -17.958 2.126 -6.860 1.00 97.50 325 ILE A C 1
ATOM 2636 O O . ILE A 1 325 ? -18.615 1.220 -6.349 1.00 97.50 325 ILE A O 1
ATOM 2640 N N . ILE A 1 326 ? -17.778 3.303 -6.250 1.00 97.12 326 ILE A N 1
ATOM 2641 C CA . ILE A 1 326 ? -18.293 3.589 -4.904 1.00 97.12 326 ILE A CA 1
ATOM 2642 C C . ILE A 1 326 ? -19.813 3.439 -4.859 1.00 97.12 326 ILE A C 1
ATOM 2644 O O . ILE A 1 326 ? -20.328 2.801 -3.942 1.00 97.12 326 ILE A O 1
ATOM 2648 N N . LYS A 1 327 ? -20.536 4.004 -5.832 1.00 97.94 327 LYS A N 1
ATOM 2649 C CA . LYS A 1 327 ? -21.999 3.930 -5.908 1.00 97.94 327 LYS A CA 1
ATOM 2650 C C . LYS A 1 327 ? -22.477 2.484 -6.045 1.00 97.94 327 LYS A C 1
ATOM 2652 O O . LYS A 1 327 ? -23.278 2.036 -5.228 1.00 97.94 327 LYS A O 1
ATOM 2657 N N . ASP A 1 328 ? -21.976 1.765 -7.040 1.00 98.06 328 ASP A N 1
ATOM 2658 C CA . ASP A 1 328 ? -22.482 0.447 -7.417 1.00 98.06 328 ASP A CA 1
ATOM 2659 C C . ASP A 1 328 ? -22.155 -0.590 -6.333 1.00 98.06 328 ASP A C 1
ATOM 2661 O O . ASP A 1 328 ? -23.041 -1.303 -5.857 1.00 98.06 328 ASP A O 1
ATOM 2665 N N . THR A 1 329 ? -20.921 -0.587 -5.818 1.00 97.75 329 THR A N 1
ATOM 2666 C CA . THR A 1 329 ? -20.552 -1.443 -4.677 1.00 97.75 329 THR A CA 1
ATOM 2667 C C . THR A 1 329 ? -21.318 -1.066 -3.406 1.00 97.75 329 THR A C 1
ATOM 2669 O O . THR A 1 329 ? -21.716 -1.957 -2.663 1.00 97.75 329 THR A O 1
ATOM 2672 N N . SER A 1 330 ? -21.617 0.216 -3.158 1.00 97.50 330 SER A N 1
ATOM 2673 C CA . SER A 1 330 ? -22.450 0.633 -2.013 1.00 97.50 330 SER A CA 1
ATOM 2674 C C . SER A 1 330 ? -23.891 0.140 -2.100 1.00 97.50 330 SER A C 1
ATOM 2676 O O . SER A 1 330 ? -24.497 -0.113 -1.058 1.00 97.50 330 SER A O 1
ATOM 2678 N N . LEU A 1 331 ? -24.434 -0.009 -3.310 1.00 97.81 331 LEU A N 1
ATOM 2679 C CA . LEU A 1 331 ? -25.772 -0.556 -3.544 1.00 97.81 331 LEU A CA 1
ATOM 2680 C C . LEU A 1 331 ? -25.802 -2.084 -3.449 1.00 97.81 331 LEU A C 1
ATOM 2682 O O . LEU A 1 331 ? -26.820 -2.646 -3.049 1.00 97.81 331 LEU A O 1
ATOM 2686 N N . HIS A 1 332 ? -24.698 -2.752 -3.788 1.00 98.06 332 HIS A N 1
ATOM 2687 C CA . HIS A 1 332 ? -24.662 -4.204 -3.973 1.00 98.06 332 HIS A CA 1
ATOM 2688 C C . HIS A 1 332 ? -23.680 -4.954 -3.062 1.00 98.06 332 HIS A C 1
ATOM 2690 O O . HIS A 1 332 ? -23.489 -6.156 -3.244 1.00 98.06 332 HIS A O 1
ATOM 2696 N N . PHE A 1 333 ? -23.107 -4.301 -2.045 1.00 97.62 333 PHE A N 1
ATOM 2697 C CA . PHE A 1 333 ? -22.092 -4.881 -1.151 1.00 97.62 333 PHE A CA 1
ATOM 2698 C C . PHE A 1 333 ? -22.486 -6.240 -0.556 1.00 97.62 333 PHE A C 1
ATOM 2700 O O . PHE A 1 333 ? -21.618 -7.070 -0.295 1.00 97.62 333 PHE A O 1
ATOM 2707 N N . TYR A 1 334 ? -23.782 -6.470 -0.327 1.00 97.38 334 TYR A N 1
ATOM 2708 C CA . TYR A 1 334 ? -24.324 -7.688 0.277 1.00 97.38 334 TYR A CA 1
ATOM 2709 C C . TYR A 1 334 ? -24.453 -8.859 -0.712 1.00 97.38 334 TYR A C 1
ATOM 2711 O O . TYR A 1 334 ? -24.622 -9.999 -0.285 1.00 97.38 334 TYR A O 1
ATOM 2719 N N . SER A 1 335 ? -24.406 -8.616 -2.024 1.00 98.31 335 SER A N 1
ATOM 2720 C CA . SER A 1 335 ? -24.653 -9.635 -3.047 1.00 98.31 335 SER A CA 1
ATOM 2721 C C . SER A 1 335 ? -23.344 -10.194 -3.596 1.00 98.31 335 SER A C 1
ATOM 2723 O O . SER A 1 335 ? -22.731 -9.606 -4.484 1.00 98.31 335 SER A O 1
ATOM 2725 N N . ASN A 1 336 ? -22.940 -11.371 -3.106 1.00 98.31 336 ASN A N 1
ATOM 2726 C CA . ASN A 1 336 ? -21.763 -12.088 -3.621 1.00 98.31 336 ASN A CA 1
ATOM 2727 C C . ASN A 1 336 ? -21.861 -12.315 -5.136 1.00 98.31 336 ASN A C 1
ATOM 2729 O O . ASN A 1 336 ? -20.935 -11.982 -5.861 1.00 98.31 336 ASN A O 1
ATOM 2733 N N . ARG A 1 337 ? -23.035 -12.746 -5.617 1.00 98.31 337 ARG A N 1
ATOM 2734 C CA . ARG A 1 337 ? -23.282 -12.976 -7.045 1.00 98.31 337 ARG A CA 1
ATOM 2735 C C . ARG A 1 337 ? -23.105 -11.710 -7.885 1.00 98.31 337 ARG A C 1
ATOM 2737 O O . ARG A 1 337 ? -22.649 -11.796 -9.019 1.00 98.31 337 ARG A O 1
ATOM 2744 N N . TRP A 1 338 ? -23.509 -10.547 -7.366 1.00 98.44 338 TRP A N 1
ATOM 2745 C CA . TRP A 1 338 ? -23.298 -9.282 -8.074 1.00 98.44 338 TRP A CA 1
ATOM 2746 C C . TRP A 1 338 ? -21.813 -8.925 -8.117 1.00 98.44 338 TRP A C 1
ATOM 2748 O O . TRP A 1 338 ? -21.318 -8.592 -9.185 1.00 98.44 338 TRP A O 1
ATOM 2758 N N . ILE A 1 339 ? -21.111 -9.051 -6.986 1.00 98.50 339 ILE A N 1
ATOM 2759 C CA . ILE A 1 339 ? -19.674 -8.758 -6.884 1.00 98.50 339 ILE A CA 1
ATOM 2760 C C . ILE A 1 339 ? -18.883 -9.628 -7.856 1.00 98.50 339 ILE A C 1
ATOM 2762 O O . ILE A 1 339 ? -18.107 -9.093 -8.636 1.00 98.50 339 ILE A O 1
ATOM 2766 N N . GLU A 1 340 ? -19.119 -10.941 -7.851 1.00 98.06 340 GLU A N 1
ATOM 2767 C CA . GLU A 1 340 ? -18.465 -11.883 -8.763 1.00 98.06 340 GLU A CA 1
ATOM 2768 C C . GLU A 1 340 ? -18.763 -11.531 -10.219 1.00 98.06 340 GLU A C 1
ATOM 2770 O O . GLU A 1 340 ? -17.844 -11.389 -11.016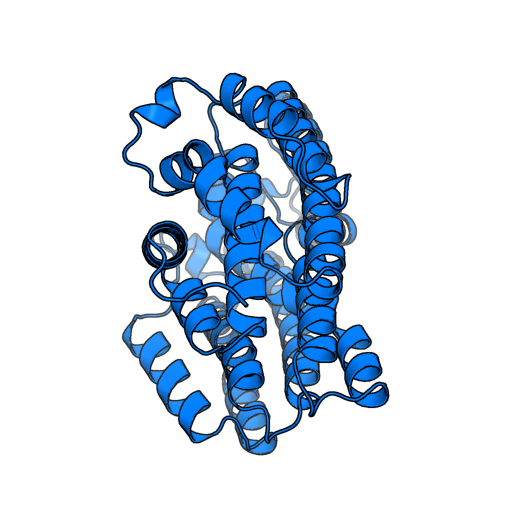 1.00 98.06 340 GLU A O 1
ATOM 2775 N N . LYS A 1 341 ? -20.040 -11.316 -10.560 1.00 98.06 341 LYS A N 1
ATOM 2776 C CA . LYS A 1 341 ? -20.444 -10.979 -11.928 1.00 98.06 341 LYS A CA 1
ATOM 2777 C C . LYS A 1 341 ? -19.809 -9.678 -12.416 1.00 98.06 341 LYS A C 1
ATOM 2779 O O . LYS A 1 341 ? -19.383 -9.621 -13.565 1.00 98.06 341 LYS A O 1
ATOM 2784 N N . GLU A 1 342 ? -19.803 -8.634 -11.592 1.00 97.88 342 GLU A N 1
ATOM 2785 C CA . GLU A 1 342 ? -19.249 -7.337 -11.980 1.00 97.88 342 GLU A CA 1
ATOM 2786 C C . GLU A 1 342 ? -17.725 -7.387 -12.061 1.00 97.88 342 GLU A C 1
ATOM 2788 O O . GLU A 1 342 ? -17.157 -6.892 -13.025 1.00 97.88 342 GLU A O 1
ATOM 2793 N N . TYR A 1 343 ? -17.069 -8.068 -11.121 1.00 97.94 343 TYR A N 1
ATOM 2794 C CA . TYR A 1 343 ? -15.631 -8.304 -11.179 1.00 97.94 343 TYR A CA 1
ATOM 2795 C C . TYR A 1 343 ? -15.229 -9.095 -12.434 1.00 97.94 343 TYR A C 1
ATOM 2797 O O . TYR A 1 343 ? -14.331 -8.677 -13.160 1.00 97.94 343 TYR A O 1
ATOM 2805 N N . SER A 1 344 ? -15.938 -10.181 -12.762 1.00 96.50 344 SER A N 1
ATOM 2806 C CA . SER A 1 344 ? -15.658 -10.982 -13.961 1.00 96.50 344 SER A CA 1
ATOM 2807 C C . SER A 1 344 ? -15.826 -10.210 -15.271 1.00 96.50 344 SER A C 1
ATOM 2809 O O . SER A 1 344 ? -15.218 -10.594 -16.260 1.00 96.50 344 SER A O 1
ATOM 2811 N N . ARG A 1 345 ? -16.623 -9.133 -15.304 1.00 95.94 345 ARG A N 1
ATOM 2812 C CA . ARG A 1 345 ? -16.765 -8.273 -16.495 1.00 95.94 345 ARG A CA 1
ATOM 2813 C C . ARG A 1 345 ? -15.552 -7.384 -16.752 1.00 95.94 345 ARG A C 1
ATOM 2815 O O . ARG A 1 345 ? -15.400 -6.914 -17.871 1.00 95.94 345 ARG A O 1
ATOM 2822 N N . LEU A 1 346 ? -14.745 -7.115 -15.726 1.00 94.25 346 LEU A N 1
ATOM 2823 C CA . LEU A 1 346 ? -13.542 -6.286 -15.839 1.00 94.25 346 LEU A CA 1
ATOM 2824 C C . LEU A 1 346 ? -12.344 -7.073 -16.370 1.00 94.25 346 LEU A C 1
ATOM 2826 O O . LEU A 1 346 ? -11.368 -6.469 -16.817 1.00 94.25 346 LEU A O 1
ATOM 2830 N N . ARG A 1 347 ? -12.412 -8.406 -16.302 1.00 83.44 347 ARG A N 1
ATOM 2831 C CA . ARG A 1 347 ? -11.367 -9.292 -16.794 1.00 83.44 347 ARG A CA 1
ATOM 2832 C C . ARG A 1 347 ? -11.460 -9.375 -18.328 1.00 83.44 347 ARG A C 1
ATOM 2834 O O . ARG A 1 347 ? -12.525 -9.761 -18.814 1.00 83.44 347 ARG A O 1
ATOM 2841 N N . PRO A 1 348 ? -10.404 -8.982 -19.059 1.00 69.88 348 PRO A N 1
ATOM 2842 C CA . PRO A 1 348 ? -10.381 -9.027 -20.519 1.00 69.88 348 PRO A CA 1
ATOM 2843 C C . PRO A 1 348 ? -10.353 -10.452 -21.080 1.00 69.88 348 PRO A C 1
ATOM 2845 O O . PRO A 1 348 ? -9.902 -11.379 -20.359 1.00 69.88 348 PRO A O 1
#

Sequence (348 aa):
MIKKNSPDFCFAKNILLQVSRTFALNINVLSGLLHQSVLLAYLFLRIADTIEDDPDLAATEKEKLLKYFASIFETPEVDPKRVDLFLSMLPSQWIQSKDPNHLLTCRTPVVIGLWSELPLGNRKIIQKVIIEMCQGMAKFALKQEQQLAQGWFTIKKTSELDQYCYYVAGIVGKMLSQLFFIDSRFIDVETFDDLKKWDVSFGLALQVTNIIKDVREDASRKVCFIPEEICWRHGLKNSYDIFEPDVSPDVRSAIMKELVDKAWSHLDDSIRYVLKIPRVDRRIRLFCLWPLFMAAENLSLIGDGKIIFDSEEKAKISRSTVKKIIKDTSLHFYSNRWIEKEYSRLRP

Solvent-accessible surface area (backbone atoms only — not comparable to full-atom values): 18494 Å² total; per-residue (Å²): 113,74,62,79,82,37,71,50,51,47,46,56,58,55,48,40,50,66,66,31,62,69,62,36,56,34,51,65,55,38,58,71,67,52,25,53,53,52,49,52,43,50,53,54,51,49,40,50,48,50,52,69,68,40,86,88,56,53,35,73,53,32,32,50,52,31,51,37,54,31,55,37,49,76,45,98,64,73,55,67,65,42,51,54,52,40,59,74,69,50,65,74,67,38,78,76,45,87,47,54,54,40,45,51,48,77,41,42,67,48,60,51,59,56,53,74,46,47,57,68,70,61,47,57,49,46,37,54,43,48,38,52,27,29,54,41,50,29,56,50,39,44,52,37,50,64,28,39,77,75,63,46,26,72,27,64,36,64,70,52,44,50,52,51,33,30,40,80,24,10,48,55,22,48,40,50,51,52,49,46,38,76,63,36,94,75,42,48,71,68,48,43,58,57,32,66,77,20,18,42,32,43,17,31,21,55,46,48,45,46,52,66,62,40,45,68,65,38,44,76,72,36,35,34,75,59,26,27,59,55,28,46,77,68,73,38,92,46,43,67,53,66,74,42,91,85,55,51,70,67,55,47,20,55,46,39,30,57,56,45,53,51,25,49,52,21,41,54,36,28,49,55,31,50,66,60,50,52,56,86,45,54,38,64,46,47,39,52,47,50,61,50,53,54,42,44,50,38,49,45,72,38,53,47,36,55,57,68,74,78,41,94,62,74,79,67,75,50,75,65,55,55,51,47,52,52,52,53,46,70,76,40,65,62,38,57,70,55,50,52,55,56,54,58,69,44,57,129